Protein AF-A0A8H4QTN7-F1 (afdb_monomer_lite)

Foldseek 3Di:
DDPVLVVLLVPQAADDLPCCVVNVVSLLVNCVVVVLNCVLCCVDPQDDDPVSNVVSQVSQQVLLVSNVSRHDPVLCVQCPPPSSGSNSVVVSSLVVRAQLALLQLLVLVVVLVPQDADPPDDPVVSVVVNVVSVVSSVSSHDPPDDPVLVVQSVVLSVVLVPDDPVCVVLSVVQSVDRGRGCVSVDCPPVPPP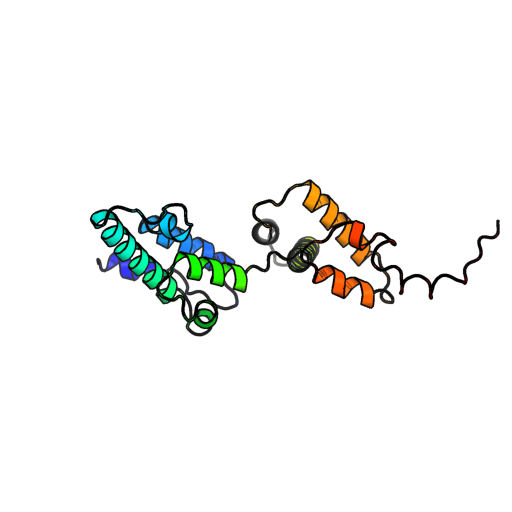PPPPPPDDDDDD

Organism: NCBI:txid84607

pLDDT: mean 82.38, std 18.79, range [30.06, 97.75]

InterPro domains:
  IPR061502 Copia/RE1/RE2-like, N-terminal domain [PF14223] (27-171)

Structure (mmCIF, N/CA/C/O backbone):
data_AF-A0A8H4QTN7-F1
#
_entry.id   AF-A0A8H4QTN7-F1
#
loop_
_atom_site.group_PDB
_atom_site.id
_atom_site.type_symbol
_atom_site.label_atom_id
_atom_site.label_alt_id
_atom_site.label_comp_id
_atom_site.label_asym_id
_atom_site.label_entity_id
_atom_site.label_seq_id
_atom_site.pdbx_PDB_ins_code
_atom_site.Cartn_x
_atom_site.Cartn_y
_atom_site.Cartn_z
_atom_site.occupancy
_atom_site.B_iso_or_equiv
_atom_site.auth_seq_id
_atom_site.auth_comp_id
_atom_site.auth_asym_id
_atom_site.auth_atom_id
_atom_site.pdbx_PDB_model_num
ATOM 1 N N . MET A 1 1 ? -14.123 19.409 19.512 1.00 48.78 1 MET A N 1
ATOM 2 C CA . MET A 1 1 ? -12.966 19.358 18.591 1.00 48.78 1 MET A CA 1
ATOM 3 C C . MET A 1 1 ? -12.693 20.774 18.114 1.00 48.78 1 MET A C 1
ATOM 5 O O . MET A 1 1 ? -13.644 21.462 17.766 1.00 48.78 1 MET A O 1
ATOM 9 N N . SER A 1 2 ? -11.454 21.251 18.251 1.00 48.53 2 SER A N 1
ATOM 10 C CA . SER A 1 2 ? -11.079 22.655 18.016 1.00 48.53 2 SER A CA 1
ATOM 11 C C . SER A 1 2 ? -11.021 22.963 16.516 1.00 48.53 2 SER A C 1
ATOM 13 O O . SER A 1 2 ? -10.653 22.101 15.722 1.00 48.53 2 SER A O 1
ATOM 15 N N . THR A 1 3 ? -11.319 24.202 16.122 1.00 48.75 3 THR A N 1
ATOM 16 C CA . THR A 1 3 ? -11.225 24.741 14.749 1.00 48.75 3 THR A CA 1
ATOM 17 C C . THR A 1 3 ? -9.863 24.475 14.088 1.00 48.75 3 THR A C 1
ATOM 19 O O . THR A 1 3 ? -9.759 24.405 12.865 1.00 48.75 3 THR A O 1
ATOM 22 N N . SER A 1 4 ? -8.817 24.284 14.896 1.00 55.97 4 SER A N 1
ATOM 23 C CA . SER A 1 4 ? -7.468 23.917 14.459 1.00 55.97 4 SER A CA 1
ATOM 24 C C . SER A 1 4 ? -7.354 22.481 13.929 1.00 55.97 4 SER A C 1
ATOM 26 O O . SER A 1 4 ? -6.562 22.250 13.020 1.00 55.97 4 SER A O 1
ATOM 28 N N . ASP A 1 5 ? -8.128 21.526 14.457 1.00 56.97 5 ASP A N 1
ATOM 29 C CA . ASP A 1 5 ? -8.083 20.122 14.020 1.00 56.97 5 ASP A CA 1
ATOM 30 C C . ASP A 1 5 ? -8.739 19.949 12.641 1.00 56.97 5 ASP A C 1
ATOM 32 O O . ASP A 1 5 ? -8.159 19.304 11.768 1.00 56.97 5 ASP A O 1
ATOM 36 N N . ASN A 1 6 ? -9.865 20.631 12.385 1.00 57.88 6 ASN A N 1
ATOM 37 C CA . ASN A 1 6 ? -10.529 20.629 11.071 1.00 57.88 6 ASN A CA 1
ATOM 38 C C . ASN A 1 6 ? -9.641 21.202 9.955 1.00 57.88 6 ASN A C 1
ATOM 40 O O . ASN A 1 6 ? -9.655 20.712 8.829 1.00 57.88 6 ASN A O 1
ATOM 44 N N . ASN A 1 7 ? -8.830 22.216 10.266 1.00 58.56 7 ASN A N 1
ATOM 45 C CA . ASN A 1 7 ? -7.930 22.846 9.297 1.00 58.56 7 ASN A CA 1
ATOM 46 C C . ASN A 1 7 ? -6.706 21.968 8.952 1.00 58.56 7 ASN A C 1
ATOM 48 O O . ASN A 1 7 ? -5.982 22.246 8.000 1.00 58.56 7 ASN A O 1
ATOM 52 N N . LEU A 1 8 ? -6.446 20.919 9.742 1.00 59.28 8 LEU A N 1
ATOM 53 C CA . LEU A 1 8 ? -5.359 19.963 9.516 1.00 59.28 8 LEU A CA 1
ATOM 54 C C . LEU A 1 8 ? -5.848 18.700 8.800 1.00 59.28 8 LEU A C 1
ATOM 56 O O . LEU A 1 8 ? -5.120 18.211 7.943 1.00 59.28 8 LEU A O 1
ATOM 60 N N . VAL A 1 9 ? -7.084 18.244 9.052 1.00 59.78 9 VAL A N 1
ATOM 61 C CA . VAL A 1 9 ? -7.760 17.252 8.185 1.00 59.78 9 VAL A CA 1
ATOM 62 C C . VAL A 1 9 ? -7.818 17.764 6.748 1.00 59.78 9 VAL A C 1
ATOM 64 O O . VAL A 1 9 ? -7.494 17.031 5.824 1.00 59.78 9 VAL A O 1
ATOM 67 N N . ALA A 1 10 ? -8.130 19.052 6.561 1.00 61.75 10 ALA A N 1
ATOM 68 C CA . ALA A 1 10 ? -8.180 19.691 5.246 1.00 61.75 10 ALA A CA 1
ATOM 69 C C . ALA A 1 10 ? -6.842 19.679 4.476 1.00 61.75 10 ALA A C 1
ATOM 71 O O . ALA A 1 10 ? -6.833 19.972 3.283 1.00 61.75 10 ALA A O 1
ATOM 72 N N . LYS A 1 11 ? -5.716 19.372 5.141 1.00 73.75 11 LYS A N 1
ATOM 73 C CA . LYS A 1 11 ? -4.401 19.257 4.493 1.00 73.75 11 LYS A CA 1
ATOM 74 C C . LYS A 1 11 ? -4.074 17.848 4.019 1.00 73.75 11 LYS A C 1
ATOM 76 O O . LYS A 1 11 ? -3.271 17.734 3.103 1.00 73.75 11 LYS A O 1
ATOM 81 N N . VAL A 1 12 ? -4.652 16.810 4.626 1.00 84.38 12 VAL A N 1
ATOM 82 C CA . VAL A 1 12 ? -4.434 15.437 4.162 1.00 84.38 12 VAL A CA 1
ATOM 83 C C . VAL A 1 12 ? -5.284 15.238 2.922 1.00 84.38 12 VAL A C 1
ATOM 85 O O . VAL A 1 12 ? -6.512 15.345 2.976 1.00 84.38 12 VAL A O 1
ATOM 88 N N . LYS A 1 13 ? -4.638 14.980 1.787 1.00 90.56 13 LYS A N 1
ATOM 89 C CA . LYS A 1 13 ? -5.370 14.764 0.542 1.00 90.56 13 LYS A CA 1
ATOM 90 C C . LYS A 1 13 ? -6.080 13.409 0.622 1.00 90.56 13 LYS A C 1
ATOM 92 O O . LYS A 1 13 ? -5.398 12.427 0.898 1.00 90.56 13 LYS A O 1
ATOM 97 N N . PRO A 1 14 ? -7.397 13.311 0.367 1.00 94.19 14 PRO A N 1
ATOM 98 C CA . PRO A 1 14 ? -8.092 12.027 0.373 1.00 94.19 14 PRO A CA 1
ATOM 99 C C . PRO A 1 14 ? -7.475 11.004 -0.592 1.00 94.19 14 PRO A C 1
ATOM 101 O O . PRO A 1 14 ? -6.902 11.374 -1.621 1.00 94.19 14 PRO A O 1
ATOM 104 N N . LEU A 1 15 ? -7.584 9.718 -0.254 1.00 95.19 15 LEU A N 1
ATOM 105 C CA . LEU A 1 15 ? -7.109 8.624 -1.100 1.00 95.19 15 LEU A CA 1
ATOM 106 C C . LEU A 1 15 ? -7.906 8.566 -2.401 1.00 95.19 15 LEU A C 1
ATOM 108 O O . LEU A 1 15 ? -9.125 8.417 -2.360 1.00 95.19 15 LEU A O 1
ATOM 112 N N . SER A 1 16 ? -7.185 8.596 -3.515 1.00 93.19 16 SER A N 1
ATOM 113 C CA . SER A 1 16 ? -7.667 8.401 -4.877 1.00 93.19 16 SER A CA 1
ATOM 114 C C . SER A 1 16 ? -6.917 7.241 -5.545 1.00 93.19 16 SER A C 1
ATOM 116 O O . SER A 1 16 ? -5.998 6.647 -4.976 1.00 93.19 16 SER A O 1
ATOM 118 N N . ASN A 1 17 ? -7.246 6.952 -6.806 1.00 87.12 17 ASN A N 1
ATOM 119 C CA . ASN A 1 17 ? -6.596 5.893 -7.588 1.00 87.12 17 ASN A CA 1
ATOM 120 C C . ASN A 1 17 ? -5.078 6.080 -7.807 1.00 87.12 17 ASN A C 1
ATOM 122 O O . ASN A 1 17 ? -4.413 5.141 -8.239 1.00 87.12 17 ASN A O 1
ATOM 126 N N . SER A 1 18 ? -4.520 7.274 -7.567 1.00 86.62 18 SER A N 1
ATOM 127 C CA . SER A 1 18 ? -3.153 7.617 -7.995 1.00 86.62 18 SER A CA 1
ATOM 128 C C . SER A 1 18 ? -2.236 8.174 -6.903 1.00 86.62 18 SER A C 1
ATOM 130 O O . SER A 1 18 ? -1.103 8.535 -7.211 1.00 86.62 18 SER A O 1
ATOM 132 N N . ASN A 1 19 ? -2.687 8.297 -5.650 1.00 90.25 19 ASN A N 1
ATOM 133 C CA . ASN A 1 19 ? -1.907 8.942 -4.581 1.00 90.25 19 ASN A CA 1
ATOM 134 C C . ASN A 1 19 ? -1.673 8.057 -3.348 1.00 90.25 19 ASN A C 1
ATOM 136 O O . ASN A 1 19 ? -1.244 8.578 -2.321 1.00 90.25 19 ASN A O 1
ATOM 140 N N . TYR A 1 20 ? -1.912 6.742 -3.431 1.00 90.19 20 TYR A N 1
ATOM 141 C CA . TYR A 1 20 ? -1.822 5.852 -2.268 1.00 90.19 20 TYR A CA 1
ATOM 142 C C . TYR A 1 20 ? -0.508 5.987 -1.484 1.00 90.19 20 TYR A C 1
ATOM 144 O O . TYR A 1 20 ? -0.537 6.042 -0.260 1.00 90.19 20 TYR A O 1
ATOM 152 N N . THR A 1 21 ? 0.644 6.077 -2.159 1.00 86.06 21 THR A N 1
ATOM 153 C CA . THR A 1 21 ? 1.953 6.188 -1.487 1.00 86.06 21 THR A CA 1
ATOM 154 C C . THR A 1 21 ? 2.053 7.427 -0.593 1.00 86.06 21 THR A C 1
ATOM 156 O O . THR A 1 21 ? 2.547 7.335 0.530 1.00 86.06 21 THR A O 1
ATOM 159 N N . GLU A 1 22 ? 1.577 8.575 -1.074 1.00 88.69 22 GLU A N 1
ATOM 160 C CA . GLU A 1 22 ? 1.574 9.834 -0.322 1.00 88.69 22 GLU A CA 1
ATOM 161 C C . GLU A 1 22 ? 0.508 9.795 0.777 1.00 88.69 22 GLU A C 1
ATOM 163 O O . GLU A 1 22 ? 0.818 10.007 1.952 1.00 88.69 22 GLU A O 1
ATOM 168 N N . TRP A 1 23 ? -0.714 9.388 0.415 1.00 94.12 23 TRP A N 1
ATOM 169 C CA . TRP A 1 23 ? -1.832 9.237 1.343 1.00 94.12 23 TRP A CA 1
ATOM 170 C C . TRP A 1 23 ? -1.489 8.325 2.520 1.00 94.12 23 TRP A C 1
ATOM 172 O O . TRP A 1 23 ? -1.749 8.674 3.665 1.00 94.12 23 TRP A O 1
ATOM 182 N N . CYS A 1 24 ? -0.865 7.173 2.273 1.00 92.25 24 CYS A N 1
ATOM 183 C CA . CYS A 1 24 ? -0.513 6.211 3.313 1.00 92.25 24 CYS A CA 1
ATOM 184 C C . CYS A 1 24 ? 0.417 6.841 4.364 1.00 92.25 24 CYS A C 1
ATOM 186 O O . CYS A 1 24 ? 0.227 6.640 5.566 1.00 92.25 24 CYS A O 1
ATOM 188 N N . GLY A 1 25 ? 1.385 7.656 3.929 1.00 91.56 25 GLY A N 1
ATOM 189 C CA . GLY A 1 25 ? 2.276 8.400 4.818 1.00 91.56 25 GLY A CA 1
ATOM 190 C C . GLY A 1 25 ? 1.545 9.467 5.635 1.00 91.56 25 GLY A C 1
ATOM 191 O O . GLY A 1 25 ? 1.656 9.488 6.866 1.00 91.56 25 GLY A O 1
ATOM 192 N N . GLU A 1 26 ? 0.768 10.321 4.969 1.00 93.19 26 GLU A N 1
ATOM 193 C CA . GLU A 1 26 ? 0.022 11.411 5.611 1.00 93.19 26 GLU A CA 1
ATOM 194 C C . GLU A 1 26 ? -1.051 10.890 6.570 1.00 93.19 26 GLU A C 1
ATOM 196 O O . GLU A 1 26 ? -1.143 11.334 7.717 1.00 93.19 26 GLU A O 1
ATOM 201 N N . MET A 1 27 ? -1.816 9.889 6.141 1.00 94.81 27 MET A N 1
ATOM 202 C CA . MET A 1 27 ? -2.863 9.260 6.932 1.00 94.81 27 MET A CA 1
ATOM 203 C C . MET A 1 27 ? -2.291 8.551 8.160 1.00 94.81 27 MET A C 1
ATOM 205 O O . MET A 1 27 ? -2.820 8.667 9.267 1.00 94.81 27 MET A O 1
ATOM 209 N N . LYS A 1 28 ? -1.163 7.850 8.014 1.00 94.56 28 LYS A N 1
ATOM 210 C CA . LYS A 1 28 ? -0.461 7.252 9.154 1.00 94.56 28 LYS A CA 1
ATOM 211 C C . LYS A 1 28 ? -0.015 8.316 10.154 1.00 94.56 28 LYS A C 1
ATOM 213 O O . LYS A 1 28 ? -0.215 8.132 11.356 1.00 94.56 28 LYS A O 1
ATOM 218 N N . ALA A 1 29 ? 0.552 9.429 9.688 1.00 93.50 29 ALA A N 1
ATOM 219 C CA . ALA A 1 29 ? 0.934 10.546 10.552 1.00 93.50 29 ALA A CA 1
ATOM 220 C C . ALA A 1 29 ? -0.288 11.160 11.261 1.00 93.50 29 ALA A C 1
ATOM 222 O O . ALA A 1 29 ? -0.238 11.429 12.466 1.00 93.50 29 ALA A O 1
ATOM 223 N N . TRP A 1 30 ? -1.407 11.298 10.547 1.00 94.00 30 TRP A N 1
ATOM 224 C CA . TRP A 1 30 ? -2.686 11.752 11.088 1.00 94.00 30 TRP A CA 1
ATOM 225 C C . TRP A 1 30 ? -3.204 10.836 12.208 1.00 94.00 30 TRP A C 1
ATOM 227 O O . TRP A 1 30 ? -3.523 11.298 13.309 1.00 94.00 30 TRP A O 1
ATOM 237 N N . LEU A 1 31 ? -3.206 9.522 11.983 1.00 95.25 31 LEU A N 1
ATOM 238 C CA . LEU A 1 31 ? -3.599 8.525 12.982 1.00 95.25 31 LEU A CA 1
ATOM 239 C C . LEU A 1 31 ? -2.640 8.491 14.179 1.00 95.25 31 LEU A C 1
ATOM 241 O O . LEU A 1 31 ? -3.084 8.304 15.312 1.00 95.25 31 LEU A O 1
ATOM 245 N N . MET A 1 32 ? -1.332 8.672 13.965 1.00 94.56 32 MET A N 1
ATOM 246 C CA . MET A 1 32 ? -0.341 8.738 15.047 1.00 94.56 32 MET A CA 1
ATOM 247 C C . MET A 1 32 ? -0.577 9.942 15.951 1.00 94.56 32 MET A C 1
ATOM 249 O O . MET A 1 32 ? -0.628 9.781 17.169 1.00 94.56 32 MET A O 1
ATOM 253 N N . ARG A 1 33 ? -0.782 11.127 15.365 1.00 92.00 33 ARG A N 1
ATOM 254 C CA . ARG A 1 33 ? -1.102 12.352 16.106 1.00 92.00 33 ARG A CA 1
ATOM 255 C C . ARG A 1 33 ? -2.336 12.177 16.990 1.00 92.00 33 ARG A C 1
ATOM 257 O O . ARG A 1 33 ? -2.361 12.670 18.111 1.00 92.00 33 ARG A O 1
ATOM 264 N N . ASN A 1 34 ? -3.344 11.469 16.490 1.00 91.50 34 ASN A N 1
ATOM 265 C CA . ASN A 1 34 ? -4.584 11.207 17.216 1.00 91.50 34 ASN A CA 1
ATOM 266 C C . ASN A 1 34 ? -4.495 10.017 18.193 1.00 91.50 34 ASN A C 1
ATOM 268 O O . ASN A 1 34 ? -5.489 9.682 18.835 1.00 91.50 34 ASN A O 1
ATOM 272 N N . GLY A 1 35 ? -3.334 9.361 18.311 1.00 94.06 35 GLY A N 1
ATOM 273 C CA . GLY A 1 35 ? -3.139 8.194 19.177 1.00 94.06 35 GLY A CA 1
ATOM 274 C C . GLY A 1 35 ? -3.831 6.915 18.687 1.00 94.06 35 GLY A C 1
ATOM 275 O O . GLY A 1 35 ? -3.950 5.959 19.450 1.00 94.06 35 GLY A O 1
ATOM 276 N N . LEU A 1 36 ? -4.280 6.880 17.430 1.00 96.44 36 LEU A N 1
ATOM 277 C CA . LEU A 1 36 ? -5.086 5.807 16.832 1.00 96.44 36 LEU A CA 1
ATOM 278 C C . LEU A 1 36 ? -4.234 4.751 16.116 1.00 96.44 36 LEU A C 1
ATOM 280 O O . LEU A 1 36 ? -4.639 3.599 16.007 1.00 96.44 36 LEU A O 1
ATOM 284 N N . TRP A 1 37 ? -3.025 5.109 15.669 1.00 96.44 37 TRP A N 1
ATOM 285 C CA . TRP A 1 37 ? -2.200 4.236 14.822 1.00 96.44 37 TRP A CA 1
ATOM 286 C C . TRP A 1 37 ? -1.870 2.870 15.444 1.00 96.44 37 TRP A C 1
ATOM 288 O O . TRP A 1 37 ? -1.790 1.870 14.733 1.00 96.44 37 TRP A O 1
ATOM 298 N N . ARG A 1 38 ? -1.669 2.790 16.765 1.00 94.69 38 ARG A N 1
ATOM 299 C CA . ARG A 1 38 ? -1.383 1.507 17.433 1.00 94.69 38 ARG A CA 1
ATOM 300 C C . ARG A 1 38 ? -2.537 0.511 17.294 1.00 94.69 38 ARG A C 1
ATOM 302 O O . ARG A 1 38 ? -2.264 -0.662 17.061 1.00 94.69 38 ARG A O 1
ATOM 309 N N . LEU A 1 39 ? -3.777 0.994 17.358 1.00 96.06 39 LEU A N 1
ATOM 310 C CA . LEU A 1 39 ? -4.980 0.202 17.111 1.00 96.06 39 LEU A CA 1
ATOM 311 C C . LEU A 1 39 ? -5.055 -0.213 15.641 1.00 96.06 39 LEU A C 1
ATOM 313 O O . LEU A 1 39 ? -5.087 -1.404 15.361 1.00 96.06 39 LEU A O 1
ATOM 317 N N . VAL A 1 40 ? -4.970 0.742 14.707 1.00 96.25 40 VAL A N 1
ATOM 318 C CA . VAL A 1 40 ? -5.076 0.469 13.255 1.00 96.25 40 VAL A CA 1
ATOM 319 C C . VAL A 1 40 ? -3.996 -0.499 12.761 1.00 96.25 40 VAL A C 1
ATOM 321 O O . VAL A 1 40 ? -4.269 -1.380 11.955 1.00 96.25 40 VAL A O 1
ATOM 324 N N . SER A 1 41 ? -2.771 -0.386 13.281 1.00 93.06 41 SER A N 1
ATOM 325 C CA . SER A 1 41 ? -1.665 -1.295 12.943 1.00 93.06 41 SER A CA 1
ATOM 326 C C . SER A 1 41 ? -1.733 -2.663 13.634 1.00 93.06 41 SE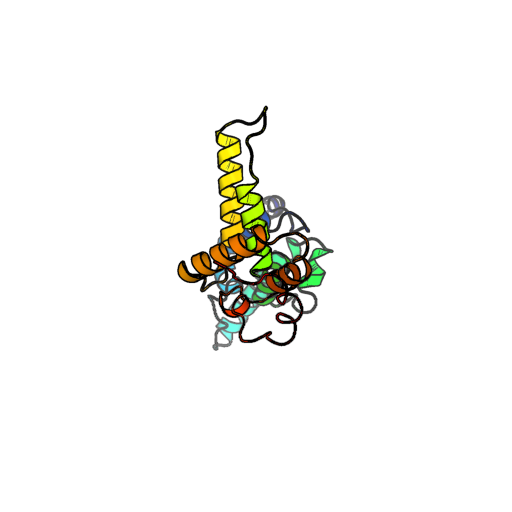R A C 1
ATOM 328 O O . SER A 1 41 ? -0.798 -3.450 13.496 1.00 93.06 41 SER A O 1
ATOM 330 N N . GLY A 1 42 ? -2.781 -2.939 14.419 1.00 92.25 42 GLY A N 1
ATOM 331 C CA . GLY A 1 42 ? -2.966 -4.200 15.143 1.00 92.25 42 GLY A CA 1
ATOM 332 C C . GLY A 1 42 ? -2.026 -4.403 16.339 1.00 92.25 42 GLY A C 1
ATOM 333 O O . GLY A 1 42 ? -1.999 -5.480 16.927 1.00 92.25 42 GLY A O 1
ATOM 334 N N . LYS A 1 43 ? -1.247 -3.385 16.725 1.00 91.88 43 LYS A N 1
ATOM 335 C CA . LYS A 1 43 ? -0.309 -3.443 17.865 1.00 91.88 43 LYS A CA 1
ATOM 336 C C . LYS A 1 43 ? -0.992 -3.259 19.221 1.00 91.88 43 LYS A C 1
ATOM 338 O O . LYS A 1 43 ? -0.365 -3.482 20.253 1.00 91.88 43 LYS A O 1
ATOM 343 N N . GLU A 1 44 ? -2.241 -2.810 19.222 1.00 91.94 44 GLU A N 1
ATOM 344 C CA . GLU A 1 44 ? -3.091 -2.644 20.401 1.00 91.94 44 GLU A CA 1
ATOM 345 C C . GLU A 1 44 ? -4.282 -3.607 20.283 1.00 91.94 44 GLU A C 1
ATOM 347 O O . GLU A 1 44 ? -5.302 -3.248 19.685 1.00 91.94 44 GLU A O 1
ATOM 352 N N . PRO A 1 45 ? -4.142 -4.851 20.783 1.00 91.00 45 PRO A N 1
ATOM 353 C CA . PRO A 1 45 ? -5.193 -5.855 20.679 1.00 91.00 45 PRO A CA 1
ATOM 354 C C . PRO A 1 45 ? -6.413 -5.463 21.516 1.00 91.00 45 PRO A C 1
ATOM 356 O O . PRO A 1 45 ? -6.293 -4.739 22.508 1.00 91.00 45 PRO A O 1
ATOM 359 N N . LYS A 1 46 ? -7.585 -5.981 21.135 1.00 91.31 46 LYS A N 1
ATOM 360 C CA . LYS A 1 46 ? -8.823 -5.766 21.887 1.00 91.31 46 LYS A CA 1
ATOM 361 C C . LYS A 1 46 ? -8.678 -6.349 23.309 1.00 91.31 46 LYS A C 1
ATOM 363 O O . LYS A 1 46 ? -8.325 -7.524 23.435 1.00 91.31 46 LYS A O 1
ATOM 368 N N . PRO A 1 47 ? -8.918 -5.558 24.370 1.00 91.88 47 PRO A N 1
ATOM 369 C CA . PRO A 1 47 ? -8.803 -6.021 25.752 1.00 91.88 47 PRO A CA 1
ATOM 370 C C . PRO A 1 47 ? -9.955 -6.962 26.142 1.00 91.88 47 PRO A C 1
ATOM 372 O O . PRO A 1 47 ? -10.951 -7.072 25.433 1.00 91.88 47 PRO A O 1
ATOM 375 N N . SER A 1 48 ? -9.825 -7.642 27.285 1.00 92.00 48 SER A N 1
ATOM 376 C CA . SER A 1 48 ? -10.844 -8.564 27.821 1.00 92.00 48 SER A CA 1
ATOM 377 C C . SER A 1 48 ? -11.732 -7.952 28.909 1.00 92.00 48 SER A C 1
ATOM 379 O O . SER A 1 48 ? -12.807 -8.473 29.195 1.00 92.00 48 SER A O 1
ATOM 381 N N . GLU A 1 49 ? -11.293 -6.868 29.551 1.00 91.31 49 GLU A N 1
ATOM 382 C CA . GLU A 1 49 ? -12.045 -6.208 30.622 1.00 91.31 49 GLU A CA 1
ATOM 383 C C . GLU A 1 49 ? -13.098 -5.251 30.056 1.00 91.31 49 GLU A C 1
ATOM 385 O O . GLU A 1 49 ? -12.771 -4.369 29.267 1.00 91.31 49 GLU A O 1
ATOM 390 N N . ALA A 1 50 ? -14.351 -5.365 30.508 1.00 86.94 50 ALA A N 1
ATOM 391 C CA . ALA A 1 50 ? -15.493 -4.647 29.927 1.00 86.94 50 ALA A CA 1
ATOM 392 C C . ALA A 1 50 ? -15.301 -3.119 29.807 1.00 86.94 50 ALA A C 1
ATOM 394 O O . ALA A 1 50 ? -15.641 -2.536 28.782 1.00 86.94 50 ALA A O 1
ATOM 395 N N . LYS A 1 51 ? -14.710 -2.467 30.818 1.00 86.88 51 LYS A N 1
ATOM 396 C CA . LYS A 1 51 ? -14.460 -1.011 30.791 1.00 86.88 51 LYS A CA 1
ATOM 397 C C . LYS A 1 51 ? -13.367 -0.604 29.803 1.00 86.88 51 LYS A C 1
ATOM 399 O O . LYS A 1 51 ? -13.411 0.491 29.252 1.00 86.88 51 LYS A O 1
ATOM 404 N N . GLU A 1 52 ? -12.371 -1.458 29.602 1.00 90.00 52 GLU A N 1
ATOM 405 C CA . GLU A 1 52 ? -11.301 -1.207 28.636 1.00 90.00 52 GLU A CA 1
ATOM 406 C C . GLU A 1 52 ? -11.750 -1.571 27.215 1.00 90.00 52 GLU A C 1
ATOM 408 O O . GLU A 1 52 ? -11.313 -0.932 26.261 1.00 90.00 52 GLU A O 1
ATOM 413 N N . VAL A 1 53 ? -12.678 -2.528 27.072 1.00 93.12 53 VAL A N 1
ATOM 414 C CA . VAL A 1 53 ? -13.338 -2.856 25.798 1.00 93.12 53 VAL A CA 1
ATOM 415 C C . VAL A 1 53 ? -14.102 -1.655 25.263 1.00 93.12 53 VAL A C 1
ATOM 417 O O . VAL A 1 53 ? -13.857 -1.266 24.129 1.00 93.12 53 VAL A O 1
ATOM 420 N N . GLU A 1 54 ? -14.947 -1.023 26.078 1.00 93.62 54 GLU A N 1
ATOM 421 C CA . GLU A 1 54 ? -15.723 0.152 25.659 1.00 93.62 54 GLU A CA 1
ATOM 422 C C . GLU A 1 54 ? -14.808 1.296 25.185 1.00 93.62 54 GLU A C 1
ATOM 424 O O . GLU A 1 54 ? -15.010 1.877 24.119 1.00 93.62 54 GLU A O 1
ATOM 429 N N . LYS A 1 55 ? -13.726 1.581 25.924 1.00 93.25 55 LYS A N 1
ATOM 430 C CA . LYS A 1 55 ? -12.729 2.586 25.514 1.00 93.25 55 LYS A CA 1
ATOM 431 C C . LYS A 1 55 ? -12.043 2.225 24.198 1.00 93.25 55 LYS A C 1
ATOM 433 O O . LYS A 1 55 ? -11.790 3.109 23.378 1.00 93.25 55 LYS A O 1
ATOM 438 N N . TRP A 1 56 ? -11.704 0.950 24.012 1.00 94.81 56 TRP A N 1
ATOM 439 C CA . TRP A 1 56 ? -11.088 0.458 22.783 1.00 94.81 56 TRP A CA 1
ATOM 440 C C . TRP A 1 56 ? -12.061 0.548 21.602 1.00 94.81 56 TRP A C 1
ATOM 442 O O . TRP A 1 56 ? -11.656 0.970 20.524 1.00 94.81 56 TRP A O 1
ATOM 452 N N . GLU A 1 57 ? -13.342 0.233 21.801 1.00 95.19 57 GLU A N 1
ATOM 453 C CA . GLU A 1 57 ? -14.390 0.316 20.774 1.00 95.19 57 GLU A CA 1
ATOM 454 C C . GLU A 1 57 ? -14.627 1.761 20.329 1.00 95.19 57 GLU A C 1
ATOM 456 O O . GLU A 1 57 ? -14.535 2.038 19.137 1.00 95.19 57 GLU A O 1
ATOM 461 N N . ILE A 1 58 ? -14.751 2.711 21.262 1.00 95.06 58 ILE A N 1
ATOM 462 C CA . ILE A 1 58 ? -14.838 4.149 20.941 1.00 95.06 58 ILE A CA 1
ATOM 463 C C . ILE A 1 58 ? -13.618 4.606 20.121 1.00 95.06 58 ILE A C 1
ATOM 465 O O . ILE A 1 58 ? -13.722 5.401 19.183 1.00 95.06 58 ILE A O 1
ATOM 469 N N . LYS A 1 59 ? -12.425 4.106 20.464 1.00 95.75 59 LYS A N 1
ATOM 470 C CA . LYS A 1 59 ? -11.189 4.403 19.730 1.00 95.75 59 LYS A CA 1
ATOM 471 C C . LYS A 1 59 ? -11.186 3.767 18.336 1.00 95.75 59 LYS A C 1
ATOM 473 O O . LYS A 1 59 ? -10.687 4.391 17.398 1.00 95.75 59 LYS A O 1
ATOM 478 N N . SER A 1 60 ? -11.735 2.561 18.206 1.00 96.69 60 SER A N 1
ATOM 479 C CA . SER A 1 60 ? -11.898 1.837 16.945 1.00 96.69 60 SER A CA 1
ATOM 480 C C . SER A 1 60 ? -12.854 2.574 16.009 1.00 96.69 60 SER A C 1
ATOM 482 O O . SER A 1 60 ? -12.473 2.889 14.885 1.00 96.69 60 SER A O 1
ATOM 484 N N . GLU A 1 61 ? -14.039 2.953 16.493 1.00 97.06 61 GLU A N 1
ATOM 485 C CA . GLU A 1 61 ? -15.031 3.741 15.750 1.00 97.06 61 GLU A CA 1
ATOM 486 C C . GLU A 1 61 ? -14.445 5.073 15.281 1.00 97.06 61 GLU A C 1
ATOM 488 O O . GLU A 1 61 ? -14.570 5.445 14.112 1.00 97.06 61 GLU A O 1
ATOM 493 N N . LYS A 1 62 ? -13.721 5.772 16.168 1.00 96.88 62 LYS A N 1
ATOM 494 C CA . LYS A 1 62 ? -13.023 7.006 15.799 1.00 96.88 62 LYS A CA 1
ATOM 495 C C . LYS A 1 62 ? -12.014 6.755 14.679 1.00 96.88 62 LYS A C 1
ATOM 497 O O . LYS A 1 62 ? -11.998 7.500 13.706 1.00 96.88 62 LYS A O 1
ATOM 502 N N . ALA A 1 63 ? -11.174 5.727 14.791 1.00 97.06 63 ALA A N 1
ATOM 503 C CA . ALA A 1 63 ? -10.192 5.404 13.758 1.00 97.06 63 ALA A CA 1
ATOM 504 C C . ALA A 1 63 ? -10.845 5.055 12.414 1.00 97.06 63 ALA A C 1
ATOM 506 O O . ALA A 1 63 ? -10.360 5.501 11.375 1.00 97.06 63 ALA A O 1
ATOM 507 N N . ALA A 1 64 ? -11.953 4.316 12.436 1.00 97.25 64 ALA A N 1
ATOM 508 C CA . ALA A 1 64 ? -12.698 3.961 11.237 1.00 97.25 64 ALA A CA 1
ATOM 509 C C . ALA A 1 64 ? -13.287 5.204 10.554 1.00 97.25 64 ALA A C 1
ATOM 511 O O . ALA A 1 64 ? -13.112 5.389 9.350 1.00 97.25 64 ALA A O 1
ATOM 512 N N . GLY A 1 65 ? -13.875 6.118 11.335 1.00 96.50 65 GLY A N 1
ATOM 513 C CA . GLY A 1 65 ? -14.380 7.400 10.842 1.00 96.50 65 GLY A CA 1
ATOM 514 C C . GLY A 1 65 ? -13.294 8.268 10.197 1.00 96.50 65 GLY A C 1
ATOM 515 O O . GLY A 1 65 ? -13.499 8.789 9.102 1.00 96.50 65 GLY A O 1
ATOM 516 N N . GLU A 1 66 ? -12.119 8.380 10.822 1.00 95.62 66 GLU A N 1
ATOM 517 C CA . GLU A 1 66 ? -10.984 9.129 10.258 1.00 95.62 66 GLU A CA 1
ATOM 518 C C . GLU A 1 66 ? -10.520 8.529 8.919 1.00 95.62 66 GLU A C 1
ATOM 520 O O . GLU A 1 66 ? -10.305 9.268 7.958 1.00 95.62 66 GLU A O 1
ATOM 525 N N . ILE A 1 67 ? -10.398 7.194 8.824 1.00 96.56 67 ILE A N 1
ATOM 526 C CA . ILE A 1 67 ? -10.044 6.509 7.565 1.00 96.56 67 ILE A CA 1
ATOM 527 C C . ILE A 1 67 ? -11.110 6.762 6.505 1.00 96.56 67 ILE A C 1
ATOM 529 O O . ILE A 1 67 ? -10.780 7.142 5.387 1.00 96.56 67 ILE A O 1
ATOM 533 N N . TYR A 1 68 ? -12.383 6.605 6.851 1.00 96.62 68 TY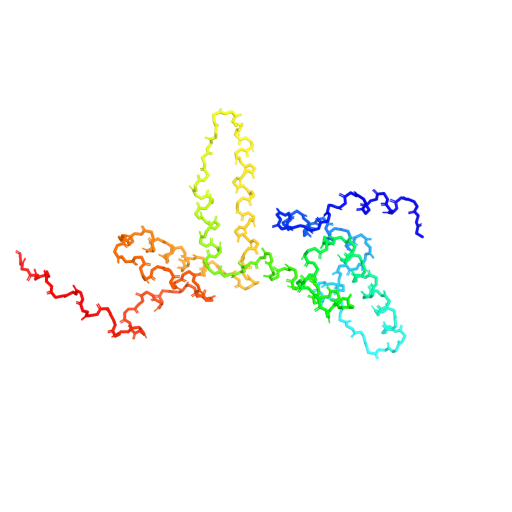R A N 1
ATOM 534 C CA . TYR A 1 68 ? -13.489 6.786 5.920 1.00 96.62 68 TYR A CA 1
ATOM 535 C C . TYR A 1 68 ? -13.528 8.200 5.319 1.00 96.62 68 TYR A C 1
ATOM 537 O O . TYR A 1 68 ? -13.726 8.367 4.112 1.00 96.62 68 TYR A O 1
ATOM 545 N N . LEU A 1 69 ? -13.334 9.226 6.156 1.00 94.75 69 LEU A N 1
ATOM 546 C CA . LEU A 1 69 ? -13.364 10.632 5.740 1.00 94.75 69 LEU A CA 1
ATOM 547 C C . LEU A 1 69 ? -12.210 10.996 4.804 1.00 94.75 69 LEU A C 1
ATOM 549 O O . LEU A 1 69 ? -12.385 11.842 3.929 1.00 94.75 69 LEU A O 1
ATOM 553 N N . LEU A 1 70 ? -11.061 10.340 4.958 1.00 95.00 70 LEU A N 1
ATOM 554 C CA . LEU A 1 70 ? -9.866 10.576 4.150 1.00 95.00 70 LEU A CA 1
ATOM 555 C C . LEU A 1 70 ? -9.741 9.611 2.965 1.00 95.00 70 LEU A C 1
ATOM 557 O O . LEU A 1 70 ? -8.659 9.472 2.403 1.00 95.00 70 LEU A O 1
ATOM 561 N N . VAL A 1 71 ? -10.838 8.981 2.544 1.00 96.06 71 VAL A N 1
ATOM 562 C CA . VAL A 1 71 ? -10.902 8.141 1.342 1.00 96.06 71 VAL A CA 1
ATOM 563 C C . VAL A 1 71 ? -12.019 8.640 0.419 1.00 96.06 71 VAL A C 1
ATOM 565 O O . VAL A 1 71 ? -13.158 8.839 0.864 1.00 96.06 71 VAL A O 1
ATOM 568 N N . GLU A 1 72 ? -11.703 8.849 -0.865 1.00 95.94 72 GLU A N 1
ATOM 569 C CA . GLU A 1 72 ? -12.678 9.253 -1.887 1.00 95.94 72 GLU A CA 1
ATOM 570 C C . GLU A 1 72 ? -13.747 8.173 -2.094 1.00 95.94 72 GLU A C 1
ATOM 572 O O . GLU A 1 72 ? -13.525 6.989 -1.849 1.00 95.94 72 GLU A O 1
ATOM 577 N N . SER A 1 73 ? -14.946 8.577 -2.521 1.00 93.50 73 SER A N 1
ATOM 578 C CA . SER A 1 73 ? -16.120 7.694 -2.570 1.00 93.50 73 SER A CA 1
ATOM 579 C C . SER A 1 73 ? -15.946 6.456 -3.453 1.00 93.50 73 SER A C 1
ATOM 581 O O . SER A 1 73 ? -16.523 5.414 -3.147 1.00 93.50 73 SER A O 1
ATOM 583 N N . ASP A 1 74 ? -15.184 6.569 -4.540 1.00 93.06 74 ASP A N 1
ATOM 584 C CA . ASP A 1 74 ? -14.898 5.481 -5.478 1.00 93.06 74 ASP A CA 1
ATOM 585 C C . ASP A 1 74 ? -13.970 4.419 -4.865 1.00 93.06 74 ASP A C 1
ATOM 587 O O . ASP A 1 74 ? -14.170 3.230 -5.096 1.00 93.06 74 ASP A O 1
ATOM 591 N N . GLN A 1 75 ? -13.042 4.823 -3.995 1.00 94.38 75 GLN A N 1
ATOM 592 C CA . GLN A 1 75 ? -12.122 3.929 -3.287 1.00 94.38 75 GLN A CA 1
ATOM 593 C C . GLN A 1 75 ? -12.786 3.167 -2.132 1.00 94.38 75 GLN A C 1
ATOM 595 O O . GLN A 1 75 ? -12.343 2.082 -1.752 1.00 94.38 75 GLN A O 1
ATOM 600 N N . ARG A 1 76 ? -13.896 3.678 -1.579 1.00 95.75 76 ARG A N 1
ATOM 601 C CA . ARG A 1 76 ? -14.603 3.033 -0.449 1.00 95.75 76 ARG A CA 1
ATOM 602 C C . ARG A 1 76 ? -15.164 1.656 -0.787 1.00 95.75 76 ARG A C 1
ATOM 604 O O . ARG A 1 76 ? -15.460 0.875 0.114 1.00 95.75 76 ARG A O 1
ATOM 611 N N . VAL A 1 77 ? -15.294 1.331 -2.075 1.00 95.50 77 VAL A N 1
ATOM 612 C CA . VAL A 1 77 ? -15.685 -0.010 -2.524 1.00 95.50 77 VAL A CA 1
ATOM 613 C C . VAL A 1 77 ? -14.745 -1.094 -1.985 1.00 95.50 77 VAL A C 1
ATOM 615 O O . VAL A 1 77 ? -15.205 -2.199 -1.710 1.00 95.50 77 VAL A O 1
ATOM 618 N N . HIS A 1 78 ? -13.465 -0.774 -1.760 1.00 94.12 78 HIS A N 1
ATOM 619 C CA . HIS A 1 78 ? -12.461 -1.729 -1.288 1.00 94.12 78 HIS A CA 1
ATOM 620 C C . HIS A 1 78 ? -12.704 -2.235 0.138 1.00 94.12 78 HIS A C 1
ATOM 622 O O . HIS A 1 78 ? -12.285 -3.344 0.454 1.00 94.12 78 HIS A O 1
ATOM 628 N N . PHE A 1 79 ? -13.397 -1.469 0.986 1.00 95.94 79 PHE A N 1
ATOM 629 C CA . PHE A 1 79 ? -13.691 -1.851 2.373 1.00 95.94 79 PHE A CA 1
ATOM 630 C C . PHE A 1 79 ? -15.190 -1.919 2.693 1.00 95.94 79 PHE A C 1
ATOM 632 O O . PHE A 1 79 ? -15.566 -1.953 3.864 1.00 95.94 79 PHE A O 1
ATOM 639 N N . ARG A 1 80 ? -16.057 -1.955 1.672 1.00 95.31 80 ARG A N 1
ATOM 640 C CA . ARG A 1 80 ? -17.510 -2.047 1.865 1.00 95.31 80 ARG A CA 1
ATOM 641 C C . ARG A 1 80 ? -17.880 -3.261 2.731 1.00 95.31 80 ARG A C 1
ATOM 643 O O . ARG A 1 80 ? -17.454 -4.377 2.439 1.00 95.31 80 ARG A O 1
ATOM 650 N N . GLY A 1 81 ? -18.709 -3.051 3.751 1.00 95.69 81 GLY A N 1
ATOM 651 C CA . GLY A 1 81 ? -19.094 -4.063 4.746 1.00 95.69 81 GLY A CA 1
ATOM 652 C C . GLY A 1 81 ? -18.107 -4.222 5.911 1.00 95.69 81 GLY A C 1
ATOM 653 O O . GLY A 1 81 ? -18.292 -5.098 6.758 1.00 95.69 81 GLY A O 1
ATOM 654 N N . HIS A 1 82 ? -17.047 -3.414 5.950 1.00 96.25 82 HIS A N 1
ATOM 655 C CA . HIS A 1 82 ? -16.035 -3.378 7.008 1.00 96.25 82 HIS A CA 1
ATOM 656 C C . HIS A 1 82 ? -15.804 -1.955 7.534 1.00 96.25 82 HIS A C 1
ATOM 658 O O . HIS A 1 82 ? -14.749 -1.669 8.087 1.00 96.25 82 HIS A O 1
ATOM 664 N N . GLU A 1 83 ? -16.786 -1.065 7.379 1.00 95.56 83 GLU A N 1
ATOM 665 C CA . GLU A 1 83 ? -16.697 0.362 7.710 1.00 95.56 83 GLU A CA 1
ATOM 666 C C . GLU A 1 83 ? -16.468 0.648 9.204 1.00 95.56 83 GLU A C 1
ATOM 668 O O . GLU A 1 83 ? -16.119 1.771 9.547 1.00 95.56 83 GLU A O 1
ATOM 673 N N . GLU A 1 84 ? -16.649 -0.343 10.080 1.00 94.50 84 GLU A N 1
ATOM 674 C CA . GLU A 1 84 ? -16.453 -0.241 11.536 1.00 94.50 84 GLU A CA 1
ATOM 675 C C . GLU A 1 84 ? -15.165 -0.935 12.026 1.00 94.50 84 GLU A C 1
ATOM 677 O O . GLU A 1 84 ? -14.823 -0.863 13.208 1.00 94.50 84 GLU A O 1
ATOM 682 N N . ASP A 1 85 ? -14.427 -1.600 11.130 1.00 96.31 85 ASP A N 1
ATOM 683 C CA . ASP A 1 85 ? -13.179 -2.300 11.447 1.00 96.31 85 ASP A CA 1
ATOM 684 C C . ASP A 1 85 ? -11.989 -1.562 10.810 1.00 96.31 85 ASP A C 1
ATOM 686 O O . ASP A 1 85 ? -11.609 -1.844 9.669 1.00 96.31 85 ASP A O 1
ATOM 690 N N . PRO A 1 86 ? -11.354 -0.620 11.529 1.00 97.00 86 PRO A N 1
ATOM 691 C CA . PRO A 1 86 ? -10.288 0.202 10.966 1.00 97.00 86 PRO A CA 1
ATOM 692 C C . P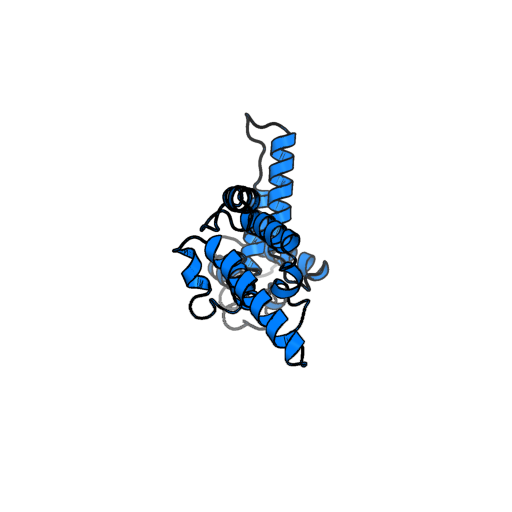RO A 1 86 ? -9.032 -0.605 10.611 1.00 97.00 86 PRO A C 1
ATOM 694 O O . PRO A 1 86 ? -8.287 -0.208 9.714 1.00 97.00 86 PRO A O 1
ATOM 697 N N . ILE A 1 87 ? -8.792 -1.738 11.283 1.00 97.00 87 ILE A N 1
ATOM 698 C CA . ILE A 1 87 ? -7.667 -2.634 10.981 1.00 97.00 87 ILE A CA 1
ATOM 699 C C . ILE A 1 87 ? -7.905 -3.267 9.610 1.00 97.00 87 ILE A C 1
ATOM 701 O O . ILE A 1 87 ? -7.024 -3.268 8.745 1.00 97.00 87 ILE A O 1
ATOM 705 N N . LYS A 1 88 ? -9.125 -3.761 9.385 1.00 96.75 88 LYS A N 1
ATOM 706 C CA . LYS A 1 88 ? -9.513 -4.375 8.120 1.00 96.75 88 LYS A CA 1
ATOM 707 C C . LYS A 1 88 ? -9.630 -3.357 6.990 1.00 96.75 88 LYS A C 1
ATOM 709 O O . LYS A 1 88 ? -9.155 -3.647 5.896 1.00 96.75 88 LYS A O 1
ATOM 714 N N . MET A 1 89 ? -10.160 -2.159 7.246 1.00 97.69 89 MET A N 1
ATOM 715 C CA . MET A 1 89 ? -10.159 -1.055 6.277 1.00 97.69 89 MET A CA 1
ATOM 716 C C . MET A 1 89 ? -8.739 -0.739 5.804 1.00 97.69 89 MET A C 1
ATOM 718 O O . MET A 1 89 ? -8.487 -0.709 4.601 1.00 97.69 89 MET A O 1
ATOM 722 N N . TRP A 1 90 ? -7.797 -0.556 6.737 1.00 96.56 90 TRP A N 1
ATOM 723 C CA . TRP A 1 90 ? -6.400 -0.276 6.403 1.00 96.56 90 TRP A CA 1
ATOM 724 C C . TRP A 1 90 ? -5.778 -1.399 5.567 1.00 96.56 90 TRP A C 1
ATOM 726 O O . TRP A 1 90 ? -5.166 -1.136 4.533 1.00 96.56 90 TRP A O 1
ATOM 736 N N . SER A 1 91 ? -5.979 -2.653 5.981 1.00 94.75 91 SER A N 1
ATOM 737 C CA . SER A 1 91 ? -5.455 -3.823 5.273 1.00 94.75 91 SER A CA 1
ATOM 738 C C . SER A 1 91 ? -6.036 -3.980 3.864 1.00 94.75 91 SER A C 1
ATOM 740 O O . SER A 1 91 ? -5.297 -4.331 2.947 1.00 94.75 91 SER A O 1
ATOM 742 N N . LEU A 1 92 ? -7.331 -3.719 3.672 1.00 95.19 92 LEU A N 1
ATOM 743 C CA . LEU A 1 92 ? -7.987 -3.821 2.366 1.00 95.19 92 LEU A CA 1
ATOM 744 C C . LEU A 1 92 ? -7.534 -2.718 1.409 1.00 95.19 92 LEU A C 1
ATOM 746 O O . LEU A 1 92 ? -7.285 -3.000 0.240 1.00 95.19 92 LEU A O 1
ATOM 750 N N . LEU A 1 93 ? -7.365 -1.490 1.905 1.00 94.88 93 LEU A N 1
ATOM 751 C CA . LEU A 1 93 ? -6.796 -0.394 1.119 1.00 94.88 93 LEU A CA 1
ATOM 752 C C . LEU A 1 93 ? -5.340 -0.686 0.736 1.00 94.88 93 LEU A C 1
ATOM 754 O O . LEU A 1 93 ? -4.958 -0.502 -0.416 1.00 94.88 93 LEU A O 1
ATOM 758 N N . GLU A 1 94 ? -4.529 -1.201 1.665 1.00 91.62 94 GLU A N 1
ATOM 759 C CA . GLU A 1 94 ? -3.167 -1.641 1.347 1.00 91.62 94 GLU A CA 1
ATOM 760 C C . GLU A 1 94 ? -3.166 -2.724 0.264 1.00 91.62 94 GLU A C 1
ATOM 762 O O . GLU A 1 94 ? -2.438 -2.600 -0.714 1.00 91.62 94 GLU A O 1
ATOM 767 N N . ALA A 1 95 ? -4.014 -3.746 0.381 1.00 89.25 95 ALA A N 1
ATOM 768 C CA . ALA A 1 95 ? -4.093 -4.820 -0.606 1.00 89.25 95 ALA A CA 1
ATOM 769 C C . ALA A 1 95 ? -4.577 -4.341 -1.987 1.00 89.25 95 ALA A C 1
ATOM 771 O O . ALA A 1 95 ? -4.124 -4.863 -3.005 1.00 89.25 95 ALA A O 1
ATOM 772 N N . ALA A 1 96 ? -5.480 -3.357 -2.029 1.00 89.50 96 ALA A N 1
ATOM 773 C CA . ALA A 1 96 ? -6.006 -2.793 -3.269 1.00 89.50 96 ALA A CA 1
ATOM 774 C C . ALA A 1 96 ? -4.957 -1.978 -4.041 1.00 89.50 96 ALA A C 1
ATOM 776 O O . ALA A 1 96 ? -4.909 -2.046 -5.268 1.00 89.50 96 ALA A O 1
ATOM 777 N N . HIS A 1 97 ? -4.103 -1.235 -3.332 1.00 88.38 97 HIS A N 1
ATOM 778 C CA . HIS A 1 97 ? -3.152 -0.309 -3.952 1.00 88.38 97 HIS A CA 1
ATOM 779 C C . HIS A 1 97 ? -1.704 -0.810 -3.991 1.00 88.38 97 HIS A C 1
ATOM 781 O O . HIS A 1 97 ? -0.913 -0.322 -4.797 1.00 88.38 97 HIS A O 1
ATOM 787 N N . LEU A 1 98 ? -1.341 -1.786 -3.156 1.00 84.06 98 LEU A N 1
ATOM 788 C CA . LEU A 1 98 ? -0.017 -2.404 -3.125 1.00 84.06 98 LEU A CA 1
ATOM 789 C C . LEU A 1 98 ? -0.122 -3.906 -3.393 1.00 84.06 98 LEU A C 1
ATOM 791 O O . LEU A 1 98 ? -0.168 -4.736 -2.483 1.00 84.06 98 LEU A O 1
ATOM 795 N N . SER A 1 99 ? -0.070 -4.269 -4.674 1.00 80.12 99 SER A N 1
ATOM 796 C CA . SER A 1 99 ? 0.111 -5.664 -5.075 1.00 80.12 99 SER A CA 1
ATOM 797 C C . SER A 1 99 ? 1.522 -6.126 -4.711 1.00 80.12 99 SER A C 1
ATOM 799 O O . SER A 1 99 ? 2.479 -5.877 -5.436 1.00 80.12 99 SER A O 1
ATOM 801 N N . LYS A 1 100 ? 1.674 -6.856 -3.603 1.00 80.94 100 LYS A N 1
ATOM 802 C CA . LYS A 1 100 ? 2.962 -7.451 -3.187 1.00 80.94 100 LYS A CA 1
ATOM 803 C C . LYS A 1 100 ? 3.329 -8.702 -4.002 1.00 80.94 100 LYS A C 1
ATOM 805 O O . LYS A 1 100 ? 4.048 -9.575 -3.512 1.00 80.94 100 LYS A O 1
ATOM 810 N N . LYS A 1 101 ? 2.840 -8.817 -5.240 1.00 81.69 101 LYS A N 1
ATOM 811 C CA . LYS A 1 101 ? 3.166 -9.917 -6.154 1.00 81.69 101 LYS A CA 1
ATOM 812 C C . LYS A 1 101 ? 4.526 -9.690 -6.830 1.00 81.69 101 LYS A C 1
ATOM 814 O O . LYS A 1 101 ? 4.861 -8.542 -7.128 1.00 81.69 101 LYS A O 1
ATOM 819 N N . PRO A 1 102 ? 5.279 -10.759 -7.138 1.00 79.62 102 PRO A N 1
ATOM 820 C CA . PRO A 1 102 ? 6.531 -10.667 -7.885 1.00 79.62 102 PRO A CA 1
ATOM 821 C C . PRO A 1 102 ? 6.430 -9.875 -9.192 1.00 79.62 102 PRO A C 1
ATOM 823 O O . PRO A 1 102 ? 7.308 -9.067 -9.463 1.00 79.62 102 PRO A O 1
ATOM 826 N N . GLY A 1 103 ? 5.346 -10.016 -9.964 1.00 83.50 103 GLY A N 1
ATOM 827 C CA . GLY A 1 103 ? 5.161 -9.235 -11.195 1.00 83.50 103 GLY A CA 1
ATOM 828 C C . GLY A 1 103 ? 5.095 -7.720 -10.971 1.00 83.50 103 GLY A C 1
ATOM 829 O O . GLY A 1 103 ? 5.658 -6.955 -11.748 1.00 83.50 103 GLY A O 1
ATOM 830 N N . ALA A 1 104 ? 4.479 -7.265 -9.876 1.00 86.75 104 ALA A N 1
ATOM 831 C CA . ALA A 1 104 ? 4.460 -5.842 -9.536 1.00 86.75 104 ALA A CA 1
ATOM 832 C C . ALA A 1 104 ? 5.859 -5.339 -9.152 1.00 86.75 104 ALA A C 1
ATOM 834 O O . ALA A 1 104 ? 6.252 -4.245 -9.554 1.00 86.75 104 ALA A O 1
ATOM 835 N N . ARG A 1 105 ? 6.639 -6.156 -8.427 1.00 91.00 105 ARG A N 1
ATOM 836 C CA . ARG A 1 105 ? 8.053 -5.857 -8.156 1.00 91.00 105 ARG A CA 1
ATOM 837 C C . ARG A 1 105 ? 8.880 -5.834 -9.438 1.00 91.00 105 ARG A C 1
ATOM 839 O O . ARG A 1 105 ? 9.664 -4.909 -9.601 1.00 91.00 105 ARG A O 1
ATOM 846 N N . PHE A 1 106 ? 8.682 -6.788 -10.351 1.00 88.62 106 PHE A N 1
ATOM 847 C CA . PHE A 1 106 ? 9.347 -6.818 -11.658 1.00 88.62 106 PHE A CA 1
ATOM 848 C C . PHE A 1 106 ? 9.131 -5.508 -12.419 1.00 88.62 106 PHE A C 1
ATOM 850 O O . PHE A 1 106 ? 10.105 -4.882 -12.828 1.00 88.62 106 PHE A O 1
ATOM 857 N N . ASN A 1 107 ? 7.880 -5.049 -12.529 1.00 88.44 107 ASN A N 1
ATOM 858 C CA . ASN A 1 107 ? 7.566 -3.780 -13.188 1.00 88.44 107 ASN A CA 1
ATOM 859 C C . ASN A 1 107 ? 8.240 -2.593 -12.482 1.00 88.44 107 ASN A C 1
ATOM 861 O O . ASN A 1 107 ? 8.834 -1.753 -13.142 1.00 88.44 107 ASN A O 1
ATOM 865 N N . ALA A 1 108 ? 8.234 -2.557 -11.146 1.00 92.25 108 ALA A N 1
ATOM 866 C CA . ALA A 1 108 ? 8.888 -1.484 -10.395 1.00 92.25 108 ALA A CA 1
ATOM 867 C C . ALA A 1 108 ? 10.423 -1.469 -10.567 1.00 92.25 108 ALA A C 1
ATOM 869 O O . ALA A 1 108 ? 11.034 -0.399 -10.584 1.00 92.25 108 ALA A O 1
ATOM 870 N N . TYR A 1 109 ? 11.060 -2.638 -10.709 1.00 93.75 109 TYR A N 1
ATOM 871 C CA . TYR A 1 109 ? 12.478 -2.731 -11.069 1.00 93.75 109 TYR A CA 1
ATOM 872 C C . TYR A 1 109 ? 12.733 -2.255 -12.502 1.00 93.75 109 TYR A C 1
ATOM 874 O O . TYR A 1 109 ? 13.706 -1.535 -12.730 1.00 93.75 109 TYR A O 1
ATOM 882 N N . ASP A 1 110 ? 11.873 -2.617 -13.456 1.00 91.25 110 ASP A N 1
ATOM 883 C CA . ASP A 1 110 ? 11.969 -2.129 -14.835 1.00 91.25 110 ASP A CA 1
ATOM 884 C C . ASP A 1 110 ? 11.813 -0.602 -14.906 1.00 91.25 110 ASP A C 1
ATOM 886 O O . ASP A 1 110 ? 12.636 0.063 -15.537 1.00 91.25 110 ASP A O 1
ATOM 890 N N . ASP A 1 111 ? 10.852 -0.034 -14.171 1.00 93.25 111 ASP A N 1
ATOM 891 C CA . ASP A 1 111 ? 10.657 1.412 -14.034 1.00 93.25 111 ASP A CA 1
ATOM 892 C C . ASP A 1 111 ? 11.910 2.092 -13.469 1.00 93.25 111 ASP A C 1
ATOM 894 O O . ASP A 1 111 ? 12.396 3.067 -14.047 1.00 93.25 111 ASP A O 1
ATOM 898 N N . LEU A 1 112 ? 12.482 1.560 -12.377 1.00 96.12 112 LEU A N 1
ATOM 899 C CA . LEU A 1 112 ? 13.719 2.068 -11.772 1.00 96.12 112 LEU A CA 1
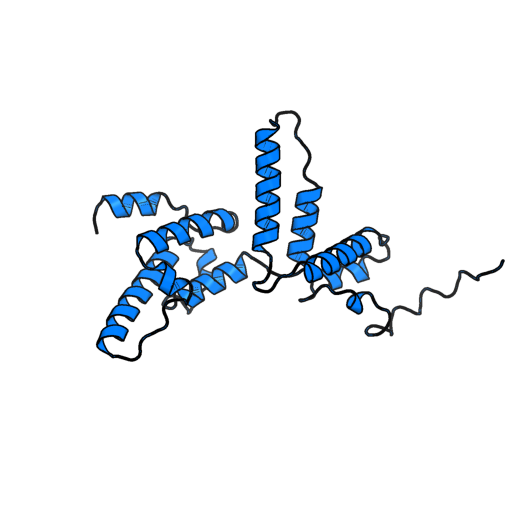ATOM 900 C C . LEU A 1 112 ? 14.867 2.097 -12.790 1.00 96.12 112 LEU A C 1
ATOM 902 O O . LEU A 1 112 ? 15.533 3.122 -12.944 1.00 96.12 112 LEU A O 1
ATOM 906 N N . PHE A 1 113 ? 15.115 0.982 -13.481 1.00 94.00 113 PHE A N 1
ATOM 907 C CA . PHE A 1 113 ? 16.219 0.874 -14.438 1.00 94.00 113 PHE A CA 1
ATOM 908 C C . PHE A 1 113 ? 15.959 1.615 -15.753 1.00 94.00 113 PHE A C 1
ATOM 910 O O . PHE A 1 113 ? 16.905 1.891 -16.498 1.00 94.00 113 PHE A O 1
ATOM 917 N N . SER A 1 114 ? 14.711 1.988 -16.027 1.00 95.25 114 SER A N 1
ATOM 918 C CA . SER A 1 114 ? 14.315 2.811 -17.172 1.00 95.25 114 SER A CA 1
ATOM 919 C C . SER A 1 114 ? 14.456 4.312 -16.915 1.00 95.25 114 SER A C 1
ATOM 921 O O . SER A 1 114 ? 14.406 5.095 -17.864 1.00 95.25 114 SER A O 1
ATOM 923 N N . ILE A 1 115 ? 14.705 4.743 -15.671 1.00 96.88 115 ILE A N 1
ATOM 924 C CA . ILE A 1 115 ? 14.945 6.156 -15.360 1.00 96.88 115 ILE A CA 1
ATOM 925 C C . ILE A 1 115 ? 16.137 6.678 -16.172 1.00 96.88 115 ILE A C 1
ATOM 927 O O . ILE A 1 115 ? 17.251 6.148 -16.134 1.00 96.88 115 ILE A O 1
ATOM 931 N N . ARG A 1 116 ? 15.893 7.756 -16.915 1.00 97.44 116 ARG A N 1
ATOM 932 C CA . ARG A 1 116 ? 16.902 8.562 -17.605 1.00 97.44 116 ARG A CA 1
ATOM 933 C C . ARG A 1 116 ? 16.760 10.017 -17.168 1.00 97.44 116 ARG A C 1
ATOM 935 O O . ARG A 1 116 ? 15.647 10.466 -16.863 1.00 97.44 116 ARG A O 1
ATOM 942 N N . LYS A 1 117 ? 17.894 10.722 -17.132 1.00 97.25 117 LYS A N 1
ATOM 943 C CA . LYS A 1 117 ? 17.936 12.168 -16.909 1.00 97.25 117 LYS A CA 1
ATOM 944 C C . LYS A 1 117 ? 17.237 12.867 -18.075 1.00 97.25 117 LYS A C 1
ATOM 946 O O . LYS A 1 117 ? 17.578 12.574 -19.218 1.00 97.25 117 LYS A O 1
ATOM 951 N N . GLN A 1 118 ? 16.315 13.781 -17.786 1.00 96.44 118 GLN A N 1
ATOM 952 C CA . GLN A 1 118 ? 15.715 14.647 -18.809 1.00 96.44 118 GLN A CA 1
ATOM 953 C C . GLN A 1 118 ? 16.596 15.871 -19.093 1.00 96.44 118 GLN A C 1
ATOM 955 O O . GLN A 1 118 ? 17.437 16.246 -18.269 1.00 96.44 118 GLN A O 1
ATOM 960 N N . ASP A 1 119 ? 16.424 16.498 -20.257 1.00 95.31 119 ASP A N 1
ATOM 961 C CA . ASP A 1 119 ? 17.257 17.627 -20.697 1.00 95.31 119 ASP A CA 1
ATOM 962 C C . ASP A 1 119 ? 17.165 18.830 -19.743 1.00 95.31 119 ASP A C 1
ATOM 964 O O . ASP A 1 119 ? 18.184 19.434 -19.403 1.00 95.31 119 ASP A O 1
ATOM 968 N N . ASP A 1 120 ? 15.966 19.117 -19.240 1.00 95.38 120 ASP A N 1
ATOM 969 C CA . ASP A 1 120 ? 15.627 20.227 -18.341 1.00 95.38 120 ASP A CA 1
ATOM 970 C C . ASP A 1 120 ? 15.694 19.873 -16.843 1.00 95.38 120 ASP A C 1
ATOM 972 O O . ASP A 1 120 ? 15.437 20.711 -15.981 1.00 95.38 120 ASP A O 1
ATOM 976 N N . GLU A 1 121 ? 16.080 18.642 -16.513 1.00 97.12 121 GLU A N 1
ATOM 977 C CA . GLU A 1 121 ? 16.092 18.132 -15.144 1.00 97.12 121 GLU A CA 1
ATOM 978 C C . GLU A 1 121 ? 17.437 18.363 -14.434 1.00 97.12 121 GLU A C 1
ATOM 980 O O . GLU A 1 121 ? 18.516 18.144 -15.001 1.00 97.12 121 GLU A O 1
ATOM 985 N N . SER A 1 122 ? 17.392 18.745 -13.154 1.00 97.75 122 SER A N 1
ATOM 986 C CA . SER A 1 122 ? 18.589 18.828 -12.313 1.00 97.75 122 SER A CA 1
ATOM 987 C C . SER A 1 122 ? 19.032 17.446 -11.807 1.00 97.75 122 SER A C 1
ATOM 989 O O . SER A 1 122 ? 18.239 16.516 -11.680 1.00 97.75 122 SER A O 1
ATOM 991 N N . LEU A 1 123 ? 20.309 17.290 -11.441 1.00 97.19 123 LEU A N 1
ATOM 992 C CA . LEU A 1 123 ? 20.782 16.031 -10.838 1.00 97.19 123 LEU A CA 1
ATOM 993 C C . LEU A 1 123 ? 20.092 15.713 -9.499 1.00 97.19 123 LEU A C 1
ATOM 995 O O . LEU A 1 123 ? 19.978 14.545 -9.134 1.00 97.19 123 LEU A O 1
ATOM 999 N N . VAL A 1 124 ? 19.619 16.737 -8.784 1.00 97.38 124 VAL A N 1
ATOM 1000 C CA . VAL A 1 124 ? 18.888 16.583 -7.519 1.00 97.38 124 VAL A CA 1
ATOM 1001 C C . VAL A 1 124 ? 17.491 16.009 -7.767 1.00 97.38 124 VAL A C 1
ATOM 1003 O O . VAL A 1 124 ? 17.070 15.080 -7.075 1.00 97.38 124 VAL A O 1
ATOM 1006 N N . ASP A 1 125 ? 16.794 16.506 -8.789 1.00 95.88 125 ASP A N 1
ATOM 1007 C CA . ASP A 1 125 ? 15.466 16.010 -9.169 1.00 95.88 125 ASP A CA 1
ATOM 1008 C C . ASP A 1 125 ? 15.541 14.572 -9.697 1.00 95.88 125 ASP A C 1
ATOM 1010 O O . ASP A 1 125 ? 14.735 13.719 -9.308 1.00 95.88 125 ASP A O 1
ATOM 1014 N N . LEU A 1 126 ? 16.581 14.266 -10.483 1.00 97.31 126 LEU A N 1
ATOM 1015 C CA . LEU A 1 126 ? 16.879 12.901 -10.913 1.00 97.31 126 LEU A CA 1
ATOM 1016 C C . LEU A 1 126 ? 17.101 11.973 -9.711 1.00 97.31 126 LEU A C 1
ATOM 1018 O O . LEU A 1 126 ? 16.498 10.900 -9.644 1.00 97.31 126 LEU A O 1
ATOM 1022 N N . GLY A 1 127 ? 17.938 12.385 -8.751 1.00 96.69 127 GLY A N 1
ATOM 1023 C CA . GLY A 1 127 ? 18.178 11.632 -7.517 1.00 96.69 127 GLY A CA 1
ATOM 1024 C C . GLY A 1 127 ? 16.879 11.360 -6.757 1.00 96.69 127 GLY A C 1
ATOM 1025 O O . GLY A 1 127 ? 16.602 10.221 -6.386 1.00 96.69 127 GLY A O 1
ATOM 1026 N N . THR A 1 128 ? 16.016 12.370 -6.653 1.00 95.56 128 THR A N 1
ATOM 1027 C CA . THR A 1 128 ? 14.698 12.254 -6.013 1.00 95.56 128 THR A CA 1
ATOM 1028 C C . THR A 1 128 ? 13.800 11.228 -6.715 1.00 95.56 128 THR A C 1
ATOM 1030 O O . THR A 1 128 ? 13.101 10.459 -6.052 1.00 95.56 128 THR A O 1
ATOM 1033 N N . ARG A 1 129 ? 13.797 11.167 -8.054 1.00 95.75 129 ARG A N 1
ATOM 1034 C CA . ARG A 1 129 ? 13.036 10.148 -8.806 1.00 95.75 129 ARG A CA 1
ATOM 1035 C C . ARG A 1 129 ? 13.571 8.738 -8.573 1.00 95.75 129 ARG A C 1
ATOM 1037 O O . ARG A 1 129 ? 12.770 7.819 -8.414 1.00 95.75 129 ARG A O 1
ATOM 1044 N N . ILE A 1 130 ? 14.893 8.571 -8.527 1.00 97.19 130 ILE A N 1
ATOM 1045 C CA . ILE A 1 130 ? 15.537 7.277 -8.249 1.00 97.19 130 ILE A CA 1
ATOM 1046 C C . ILE A 1 130 ? 15.177 6.798 -6.838 1.00 97.19 130 ILE A C 1
ATOM 1048 O O . ILE A 1 130 ? 14.769 5.650 -6.662 1.00 97.19 130 ILE A O 1
ATOM 1052 N N . GLU A 1 131 ? 15.256 7.679 -5.839 1.00 95.25 131 GLU A N 1
ATOM 1053 C CA . GLU A 1 131 ? 14.864 7.368 -4.461 1.00 95.25 131 GLU A CA 1
ATOM 1054 C C . GLU A 1 131 ? 13.382 6.991 -4.362 1.00 95.25 131 GLU A C 1
ATOM 1056 O O . GLU A 1 131 ? 13.043 5.983 -3.741 1.00 95.25 131 GLU A O 1
ATOM 1061 N N . LYS A 1 132 ? 12.494 7.738 -5.033 1.00 91.88 132 LYS A N 1
ATOM 1062 C CA . LYS A 1 132 ? 11.058 7.419 -5.094 1.00 91.88 132 LYS A CA 1
ATOM 1063 C C . LYS A 1 132 ? 10.793 6.052 -5.728 1.00 91.88 132 LYS A C 1
ATOM 1065 O O . LYS A 1 132 ? 9.990 5.290 -5.193 1.00 91.88 132 LYS A O 1
ATOM 1070 N N . ALA A 1 133 ? 11.474 5.718 -6.824 1.00 94.12 133 ALA A N 1
ATOM 1071 C CA . ALA A 1 133 ? 11.344 4.412 -7.469 1.00 94.12 133 ALA A CA 1
ATOM 1072 C C . ALA A 1 133 ? 11.851 3.275 -6.564 1.00 94.12 133 ALA A C 1
ATOM 1074 O O . ALA A 1 133 ? 11.186 2.249 -6.420 1.00 94.12 133 ALA A O 1
ATOM 1075 N N . MET A 1 134 ? 12.972 3.478 -5.865 1.00 94.94 134 MET A N 1
ATOM 1076 C CA . MET A 1 134 ? 13.466 2.508 -4.884 1.00 94.94 134 MET A CA 1
ATOM 1077 C C . MET A 1 134 ? 12.497 2.332 -3.708 1.00 94.94 134 MET A C 1
ATOM 1079 O O . MET A 1 134 ? 12.246 1.207 -3.274 1.00 94.94 134 MET A O 1
ATOM 1083 N N . GLN A 1 135 ? 11.906 3.418 -3.207 1.00 91.31 135 GLN A N 1
ATOM 1084 C CA . GLN A 1 135 ? 10.900 3.346 -2.149 1.00 91.31 135 GLN A CA 1
ATOM 1085 C C . GLN A 1 135 ? 9.654 2.575 -2.607 1.00 91.31 135 GLN A C 1
ATOM 1087 O O . GLN A 1 135 ? 9.111 1.782 -1.837 1.00 91.31 135 GLN A O 1
ATOM 1092 N N . ALA A 1 136 ? 9.225 2.745 -3.863 1.00 89.69 136 ALA A N 1
ATOM 1093 C CA . ALA A 1 136 ? 8.124 1.973 -4.436 1.00 89.69 136 ALA A CA 1
ATOM 1094 C C . ALA A 1 136 ? 8.437 0.467 -4.448 1.00 89.69 136 ALA A C 1
ATOM 1096 O O . ALA A 1 136 ? 7.631 -0.325 -3.961 1.00 89.69 136 ALA A O 1
ATOM 1097 N N . ILE A 1 137 ? 9.637 0.072 -4.887 1.00 92.06 137 ILE A N 1
ATOM 1098 C CA . ILE A 1 137 ? 10.101 -1.325 -4.824 1.00 92.06 137 ILE A CA 1
ATOM 1099 C C . ILE A 1 137 ? 10.051 -1.856 -3.388 1.00 92.06 137 ILE A C 1
ATOM 1101 O O . ILE A 1 137 ? 9.570 -2.964 -3.153 1.00 92.06 137 ILE A O 1
ATOM 1105 N N . GLN A 1 138 ? 10.536 -1.080 -2.415 1.00 91.12 138 GLN A N 1
ATOM 1106 C CA . GLN A 1 138 ? 10.537 -1.479 -1.007 1.00 91.12 138 GLN A CA 1
ATOM 1107 C C . GLN A 1 138 ? 9.121 -1.679 -0.454 1.00 91.12 138 GLN A C 1
ATOM 1109 O O . GLN A 1 138 ? 8.892 -2.635 0.283 1.00 91.12 138 GLN A O 1
ATOM 1114 N N . ASN A 1 139 ? 8.166 -0.833 -0.843 1.00 88.12 139 ASN A N 1
ATOM 1115 C CA . ASN A 1 139 ? 6.769 -0.933 -0.408 1.00 88.12 139 ASN A CA 1
ATOM 1116 C C . ASN A 1 139 ? 6.061 -2.188 -0.954 1.00 88.12 139 ASN A C 1
ATOM 1118 O O . ASN A 1 139 ? 5.138 -2.703 -0.325 1.00 88.12 139 ASN A O 1
ATOM 1122 N N . LEU A 1 140 ? 6.507 -2.706 -2.104 1.00 90.56 140 LEU A N 1
ATOM 1123 C CA . LEU A 1 140 ? 5.977 -3.924 -2.730 1.00 90.56 140 LEU A CA 1
ATOM 1124 C C . LEU A 1 140 ? 6.568 -5.219 -2.145 1.00 90.56 140 LEU A C 1
ATOM 1126 O O . LEU A 1 140 ? 6.208 -6.320 -2.579 1.00 90.56 140 LEU A O 1
ATOM 1130 N N . ARG A 1 141 ? 7.485 -5.122 -1.176 1.00 90.50 141 ARG A N 1
ATOM 1131 C CA . ARG A 1 141 ? 8.065 -6.287 -0.503 1.00 90.50 141 ARG A CA 1
ATOM 1132 C C . ARG A 1 141 ? 7.084 -6.855 0.532 1.00 90.50 141 ARG A C 1
ATOM 1134 O O . ARG A 1 141 ? 6.484 -6.092 1.294 1.00 90.50 141 ARG A O 1
ATOM 1141 N N . PRO A 1 142 ? 6.905 -8.186 0.599 1.00 86.94 142 PRO A N 1
ATOM 1142 C CA . PRO A 1 142 ? 6.240 -8.817 1.731 1.00 86.94 142 PRO A CA 1
ATOM 1143 C C . PRO A 1 142 ? 7.039 -8.604 3.026 1.00 86.94 142 PRO A C 1
ATOM 1145 O O . PRO A 1 142 ? 8.220 -8.257 3.005 1.00 86.94 142 PRO A O 1
ATOM 1148 N N . ALA A 1 143 ? 6.385 -8.802 4.172 1.00 85.12 143 ALA A N 1
ATOM 1149 C CA . ALA A 1 143 ? 6.980 -8.529 5.482 1.00 85.12 143 ALA A CA 1
ATOM 1150 C C . ALA A 1 143 ? 8.212 -9.401 5.794 1.00 85.12 143 ALA A C 1
ATOM 1152 O O . ALA A 1 143 ? 9.066 -8.998 6.579 1.00 85.12 143 ALA A O 1
ATOM 1153 N N . ASP A 1 144 ? 8.306 -10.580 5.182 1.00 87.00 144 ASP A N 1
ATOM 1154 C CA . ASP A 1 144 ? 9.382 -11.558 5.335 1.00 87.00 144 ASP A CA 1
ATOM 1155 C C . ASP A 1 144 ? 10.394 -11.540 4.175 1.00 87.00 144 ASP A C 1
ATOM 1157 O O . ASP A 1 144 ? 11.189 -12.470 4.054 1.00 87.00 144 ASP A O 1
ATOM 1161 N N . PHE A 1 145 ? 10.386 -10.504 3.327 1.00 89.12 145 PHE A N 1
ATOM 1162 C CA . PHE A 1 145 ? 11.274 -10.405 2.166 1.00 89.12 145 PHE A CA 1
ATOM 1163 C C . PHE A 1 145 ? 12.750 -10.336 2.577 1.00 89.12 145 PHE A C 1
ATOM 1165 O O . PHE A 1 145 ? 13.156 -9.440 3.323 1.00 89.12 145 PHE A O 1
ATOM 1172 N N . LYS A 1 146 ? 13.565 -11.257 2.051 1.00 92.19 146 LYS A N 1
ATOM 1173 C CA . LYS A 1 146 ? 14.999 -11.360 2.358 1.00 92.19 146 LYS A CA 1
ATOM 1174 C C . LYS A 1 146 ? 15.867 -11.094 1.135 1.00 92.19 146 LYS A C 1
ATOM 1176 O O . LYS A 1 146 ? 15.377 -11.045 0.009 1.00 92.19 146 LYS A O 1
ATOM 1181 N N . ILE A 1 147 ? 17.171 -10.950 1.369 1.00 92.38 147 ILE A N 1
ATOM 1182 C CA . ILE A 1 147 ? 18.147 -10.760 0.295 1.00 92.38 147 ILE A CA 1
ATOM 1183 C C . ILE A 1 147 ? 18.194 -11.970 -0.647 1.00 92.38 147 ILE A C 1
ATOM 1185 O O . ILE A 1 147 ? 18.287 -11.794 -1.851 1.00 92.38 147 ILE A O 1
ATOM 1189 N N . GLU A 1 148 ? 18.000 -13.186 -0.136 1.00 91.06 148 GLU A N 1
ATOM 1190 C CA . GLU A 1 148 ? 17.984 -14.394 -0.965 1.00 91.06 148 GLU A CA 1
ATOM 1191 C C . GLU A 1 148 ? 16.782 -14.399 -1.922 1.00 91.06 148 GLU A C 1
ATOM 1193 O O . GLU A 1 148 ? 16.910 -14.777 -3.083 1.00 91.06 148 GLU A O 1
ATOM 1198 N N . THR A 1 149 ? 15.624 -13.908 -1.462 1.00 88.12 149 THR A N 1
ATOM 1199 C CA . THR A 1 149 ? 14.441 -13.712 -2.314 1.00 88.12 149 THR A CA 1
ATOM 1200 C C . THR A 1 149 ? 14.710 -12.670 -3.393 1.00 88.12 149 THR A C 1
ATOM 1202 O O . THR A 1 149 ? 14.274 -12.837 -4.528 1.00 88.12 149 THR A O 1
ATOM 1205 N N . LEU A 1 150 ? 15.449 -11.606 -3.062 1.00 90.44 150 LEU A N 1
ATOM 1206 C CA . LEU A 1 150 ? 15.861 -10.615 -4.051 1.00 90.44 150 LEU A CA 1
ATOM 1207 C C . LEU A 1 150 ? 16.759 -11.237 -5.126 1.00 90.44 150 LEU A C 1
ATOM 1209 O O . LEU A 1 150 ? 16.519 -11.015 -6.309 1.00 90.44 150 LEU A O 1
ATOM 1213 N N . ASP A 1 151 ? 17.764 -12.017 -4.732 1.00 90.00 151 ASP A N 1
ATOM 1214 C CA . ASP A 1 151 ? 18.684 -12.664 -5.671 1.00 90.00 151 ASP A CA 1
ATOM 1215 C C . ASP A 1 151 ? 17.945 -13.624 -6.619 1.00 90.00 151 ASP A C 1
ATOM 1217 O O . ASP A 1 151 ? 18.211 -13.642 -7.823 1.00 90.00 151 ASP A O 1
ATOM 1221 N N . GLU A 1 152 ? 16.991 -14.402 -6.098 1.00 86.19 152 GLU A N 1
ATOM 1222 C CA . GLU A 1 152 ? 16.127 -15.283 -6.894 1.00 86.19 152 GLU A CA 1
ATOM 1223 C C . GLU A 1 152 ? 15.251 -14.501 -7.874 1.00 86.19 152 GLU A C 1
ATOM 1225 O O . GLU A 1 152 ? 15.200 -14.842 -9.061 1.00 86.19 152 GLU A O 1
ATOM 1230 N N . GLU A 1 153 ? 14.610 -13.429 -7.402 1.00 87.81 153 GLU A N 1
ATOM 1231 C CA . GLU A 1 153 ? 13.786 -12.577 -8.249 1.00 87.81 153 GLU A CA 1
ATOM 1232 C C . GLU A 1 153 ? 14.615 -11.961 -9.370 1.00 87.81 153 GLU A C 1
ATOM 1234 O O . GLU A 1 153 ? 14.236 -12.106 -10.528 1.00 87.81 153 GLU A O 1
ATOM 1239 N N . LEU A 1 154 ? 15.769 -11.356 -9.061 1.00 89.50 154 LEU A N 1
ATOM 1240 C CA . LEU A 1 154 ? 16.662 -10.731 -10.044 1.00 89.50 154 LEU A CA 1
ATOM 1241 C C . LEU A 1 154 ? 17.127 -11.715 -11.123 1.00 89.50 154 LEU A C 1
ATOM 1243 O O . LEU A 1 154 ? 17.162 -11.353 -12.299 1.00 89.50 154 LEU A O 1
ATOM 1247 N N . GLN A 1 155 ? 17.439 -12.961 -10.755 1.00 86.12 155 GLN A N 1
ATOM 1248 C CA . GLN A 1 155 ? 17.793 -14.001 -11.727 1.00 86.12 155 GLN A CA 1
ATOM 1249 C C . GLN A 1 155 ? 16.626 -14.336 -12.655 1.00 86.12 155 GLN A C 1
ATOM 1251 O O . GLN A 1 155 ? 16.812 -14.420 -13.870 1.00 86.12 155 GLN A O 1
ATOM 1256 N N . CYS A 1 156 ? 15.419 -14.471 -12.109 1.00 82.94 156 CYS A N 1
ATOM 1257 C CA . CYS A 1 156 ? 14.225 -14.686 -12.916 1.00 82.94 156 CYS A CA 1
ATOM 1258 C C . CYS A 1 156 ? 13.930 -13.477 -13.816 1.00 82.94 156 CYS A C 1
ATOM 1260 O O . CYS A 1 156 ? 13.564 -13.660 -14.974 1.00 82.94 156 CYS A O 1
ATOM 1262 N N . MET A 1 157 ? 14.144 -12.244 -13.336 1.00 86.44 157 MET A N 1
ATOM 1263 C CA . MET A 1 157 ? 13.973 -11.047 -14.165 1.00 86.44 157 MET A CA 1
ATOM 1264 C C . MET A 1 157 ? 14.954 -11.046 -15.336 1.00 86.44 157 MET A C 1
ATOM 1266 O O . MET A 1 157 ? 14.560 -10.787 -16.471 1.00 86.44 157 MET A O 1
ATOM 1270 N N . ALA A 1 158 ? 16.224 -11.362 -15.069 1.00 87.44 158 ALA A N 1
ATOM 1271 C CA . ALA A 1 158 ? 17.252 -11.462 -16.096 1.00 87.44 158 ALA A CA 1
ATOM 1272 C C . ALA A 1 158 ? 16.898 -12.529 -17.142 1.00 87.44 158 ALA A C 1
ATOM 1274 O O . ALA A 1 158 ? 17.008 -12.259 -18.335 1.00 87.44 158 ALA A O 1
ATOM 1275 N N . LEU A 1 159 ? 16.406 -13.695 -16.708 1.00 83.19 159 LEU A N 1
ATOM 1276 C CA . LEU A 1 159 ? 15.935 -14.751 -17.604 1.00 83.19 159 LEU A CA 1
ATOM 1277 C C . LEU A 1 159 ? 14.771 -14.270 -18.478 1.00 83.19 159 LEU A C 1
ATOM 1279 O O . LEU A 1 159 ? 14.854 -14.361 -19.697 1.00 83.19 159 LEU A O 1
ATOM 1283 N N . ILE A 1 160 ? 13.722 -13.701 -17.873 1.00 82.69 160 ILE A N 1
ATOM 1284 C CA . ILE A 1 160 ? 12.547 -13.177 -18.590 1.00 82.69 160 ILE A CA 1
ATOM 1285 C C . ILE A 1 160 ? 12.960 -12.153 -19.654 1.00 82.69 160 ILE A C 1
ATOM 1287 O O . ILE A 1 160 ? 12.407 -12.154 -20.749 1.00 82.69 160 ILE A O 1
ATOM 1291 N N . ARG A 1 161 ? 13.943 -11.297 -19.351 1.00 83.38 161 ARG A N 1
ATOM 1292 C CA . ARG A 1 161 ? 14.461 -10.283 -20.282 1.00 83.38 161 ARG A CA 1
ATOM 1293 C C . ARG A 1 161 ? 15.376 -10.844 -21.370 1.00 83.38 161 ARG A C 1
ATOM 1295 O O . ARG A 1 161 ? 15.513 -10.210 -22.410 1.00 83.38 161 ARG A O 1
ATOM 1302 N N . ALA A 1 162 ? 16.042 -11.967 -21.115 1.00 86.00 162 ALA A N 1
ATOM 1303 C CA . ALA A 1 162 ? 16.937 -12.615 -22.070 1.00 86.00 162 ALA A CA 1
ATOM 1304 C C . ALA A 1 162 ? 16.188 -13.506 -23.073 1.00 86.00 162 ALA A C 1
ATOM 1306 O O . ALA A 1 162 ? 16.735 -13.826 -24.129 1.00 86.00 162 ALA A O 1
ATOM 1307 N N . LEU A 1 163 ? 14.960 -13.920 -22.747 1.00 83.31 163 LEU A N 1
ATOM 1308 C CA . LEU A 1 163 ? 14.150 -14.765 -23.614 1.00 83.31 163 LEU A CA 1
ATOM 1309 C C . LEU A 1 163 ? 13.698 -14.010 -24.881 1.00 83.31 163 LEU A C 1
ATOM 1311 O O . LEU A 1 163 ? 13.212 -12.881 -24.780 1.00 83.31 163 LEU A O 1
ATOM 1315 N N . PRO A 1 164 ? 13.811 -14.630 -26.071 1.00 83.38 164 PRO A N 1
ATOM 1316 C CA . PRO A 1 164 ? 13.259 -14.081 -27.304 1.00 83.38 164 PRO A CA 1
ATOM 1317 C C . PRO A 1 164 ? 11.737 -13.926 -27.253 1.00 83.38 164 PRO A C 1
ATOM 1319 O O . PRO A 1 164 ? 11.042 -14.590 -26.483 1.00 83.38 164 PRO A O 1
ATOM 1322 N N . GLU A 1 165 ? 11.215 -13.103 -28.158 1.00 77.25 165 GLU A N 1
ATOM 1323 C CA . GLU A 1 165 ? 9.785 -12.813 -28.295 1.00 77.25 165 GLU A CA 1
ATOM 1324 C C . GLU A 1 165 ? 8.917 -14.079 -28.442 1.00 77.25 165 GLU A C 1
ATOM 1326 O O . GLU A 1 165 ? 7.831 -14.158 -27.868 1.00 77.25 165 GLU A O 1
ATOM 1331 N N . ASP A 1 166 ? 9.430 -15.111 -29.119 1.00 81.38 166 ASP A N 1
ATOM 1332 C CA . ASP A 1 166 ? 8.740 -16.392 -29.331 1.00 81.38 166 ASP A CA 1
ATOM 1333 C C . ASP A 1 166 ? 8.418 -17.128 -28.012 1.00 81.38 166 ASP A C 1
ATOM 1335 O O . ASP A 1 166 ? 7.486 -17.932 -27.938 1.00 81.38 166 ASP A O 1
ATOM 1339 N N . TYR A 1 167 ? 9.121 -16.793 -26.925 1.00 76.19 167 TYR A N 1
ATOM 1340 C CA . TYR A 1 167 ? 8.933 -17.349 -25.583 1.00 76.19 167 TYR A CA 1
ATOM 1341 C C . TYR A 1 167 ? 8.026 -16.473 -24.699 1.00 76.19 167 TYR A C 1
ATOM 1343 O O . TYR A 1 167 ? 7.852 -16.760 -23.514 1.00 76.19 167 TYR A O 1
ATOM 1351 N N . ARG A 1 168 ? 7.378 -15.428 -25.242 1.00 70.38 168 ARG A N 1
ATOM 1352 C CA . ARG A 1 168 ? 6.449 -14.559 -24.486 1.00 70.38 168 ARG A CA 1
ATOM 1353 C C . ARG A 1 168 ? 5.295 -15.297 -23.813 1.00 70.38 168 ARG A C 1
ATOM 1355 O O . ARG A 1 168 ? 4.827 -14.887 -22.752 1.00 70.38 168 ARG A O 1
ATOM 1362 N N . HIS A 1 169 ? 4.833 -16.388 -24.418 1.00 72.75 169 HIS A N 1
ATOM 1363 C CA . HIS A 1 169 ? 3.780 -17.230 -23.849 1.00 72.75 169 HIS A CA 1
ATOM 1364 C C . HIS A 1 169 ? 4.188 -17.850 -22.499 1.00 72.75 169 HIS A C 1
ATOM 1366 O O . HIS A 1 169 ? 3.327 -18.187 -21.690 1.00 72.75 169 HIS A O 1
ATOM 1372 N N . LEU A 1 170 ? 5.494 -17.932 -22.229 1.00 68.69 170 LEU A N 1
ATOM 1373 C CA . LEU A 1 170 ? 6.075 -18.458 -20.997 1.00 68.69 170 LEU A CA 1
ATOM 1374 C C . LEU A 1 170 ? 6.357 -17.356 -19.979 1.00 68.69 170 LEU A C 1
ATOM 1376 O O . LEU A 1 170 ? 6.325 -17.626 -18.787 1.00 68.69 170 LEU A O 1
ATOM 1380 N N . THR A 1 171 ? 6.592 -16.113 -20.407 1.00 66.88 171 THR A N 1
ATOM 1381 C CA . THR A 1 171 ? 6.921 -15.007 -19.493 1.00 66.88 171 THR A CA 1
ATOM 1382 C C . THR A 1 171 ? 5.699 -14.461 -18.757 1.00 66.88 171 THR A C 1
ATOM 1384 O O . THR A 1 171 ? 5.800 -14.105 -17.583 1.00 66.88 171 THR A O 1
ATOM 1387 N N . MET A 1 172 ? 4.526 -14.444 -19.398 1.00 66.44 172 MET A N 1
ATOM 1388 C CA . MET A 1 172 ? 3.301 -13.894 -18.800 1.00 66.44 172 MET A CA 1
ATOM 1389 C C . MET A 1 172 ? 2.807 -14.665 -17.561 1.00 66.44 172 MET A C 1
ATOM 1391 O O . MET A 1 172 ? 2.517 -14.017 -16.553 1.00 66.44 172 MET A O 1
ATOM 1395 N N . PRO A 1 173 ? 2.748 -16.012 -17.550 1.00 69.00 173 PRO A N 1
ATOM 1396 C CA . PRO A 1 173 ? 2.368 -16.757 -16.350 1.00 69.00 173 PRO A CA 1
ATOM 1397 C C . PRO A 1 173 ? 3.338 -16.557 -15.182 1.00 69.00 173 PRO A C 1
ATOM 1399 O O . PRO A 1 173 ? 2.886 -16.482 -14.043 1.00 69.00 173 PRO A O 1
ATOM 1402 N N . LEU A 1 174 ? 4.645 -16.409 -15.450 1.00 71.19 174 LEU A N 1
ATOM 1403 C CA . LEU A 1 174 ? 5.671 -16.217 -14.413 1.00 71.19 174 LEU A CA 1
ATOM 1404 C C . LEU A 1 174 ? 5.417 -14.954 -13.584 1.00 71.19 174 LEU A C 1
ATOM 1406 O O . LEU A 1 174 ? 5.553 -14.975 -12.363 1.00 71.19 174 LEU A O 1
ATOM 1410 N N . LEU A 1 175 ? 4.984 -13.868 -14.229 1.00 70.00 175 LEU A N 1
ATOM 1411 C CA . LEU A 1 175 ? 4.691 -12.595 -13.564 1.00 70.00 175 LEU A CA 1
ATOM 1412 C C . LEU A 1 175 ? 3.417 -12.640 -12.701 1.00 70.00 175 LEU A C 1
ATOM 1414 O O . LEU A 1 175 ? 3.226 -11.778 -11.839 1.00 70.00 175 LEU A O 1
ATOM 1418 N N . LEU A 1 176 ? 2.550 -13.635 -12.911 1.00 68.56 176 LEU A N 1
ATOM 1419 C CA . LEU A 1 176 ? 1.301 -13.814 -12.166 1.00 68.56 176 LEU A CA 1
ATOM 1420 C C . LEU A 1 176 ? 1.441 -14.731 -10.945 1.00 68.56 176 LEU A C 1
ATOM 1422 O O . LEU A 1 176 ? 0.499 -14.814 -10.153 1.00 68.56 176 LEU A O 1
ATOM 1426 N N . LEU A 1 177 ? 2.586 -15.399 -10.783 1.00 71.44 177 LEU A N 1
ATOM 1427 C CA . LEU A 1 177 ? 2.837 -16.302 -9.664 1.00 71.44 177 LEU A CA 1
ATOM 1428 C C . LEU A 1 177 ? 2.954 -15.548 -8.343 1.00 71.44 177 LEU A C 1
ATOM 1430 O O . LEU A 1 177 ? 3.456 -14.429 -8.291 1.00 71.44 177 LEU A O 1
ATOM 1434 N N . ASP A 1 178 ? 2.556 -16.202 -7.253 1.00 67.88 178 ASP A N 1
ATOM 1435 C CA . ASP A 1 178 ? 2.696 -15.654 -5.898 1.00 67.88 178 ASP A CA 1
ATOM 1436 C C . ASP A 1 178 ? 4.156 -15.660 -5.412 1.00 67.88 178 ASP A C 1
ATOM 1438 O O . ASP A 1 178 ? 4.520 -14.908 -4.506 1.00 67.88 178 ASP A O 1
ATOM 1442 N N . LYS A 1 179 ? 5.005 -16.486 -6.037 1.00 68.38 179 LYS A N 1
ATOM 1443 C CA . LYS A 1 179 ? 6.456 -16.540 -5.834 1.00 68.38 179 LYS A CA 1
ATOM 1444 C C . LYS A 1 179 ? 7.164 -16.715 -7.170 1.00 68.38 179 LYS A C 1
ATOM 1446 O O . LYS A 1 179 ? 6.729 -17.508 -8.000 1.00 68.38 179 LYS A O 1
ATOM 1451 N N . LEU A 1 180 ? 8.261 -15.991 -7.342 1.00 67.62 180 LEU A N 1
ATOM 1452 C CA . LEU A 1 180 ? 9.134 -16.094 -8.502 1.00 67.62 180 LEU A CA 1
ATOM 1453 C C . LEU A 1 180 ? 10.423 -16.768 -8.028 1.00 67.62 180 LEU A C 1
ATOM 1455 O O . LEU A 1 180 ? 11.305 -16.107 -7.490 1.00 67.62 180 LEU A O 1
ATOM 1459 N N . ASP A 1 181 ? 10.473 -18.094 -8.134 1.00 65.25 181 ASP A N 1
ATOM 1460 C CA . ASP A 1 181 ? 11.636 -18.890 -7.742 1.00 65.25 181 ASP A CA 1
ATOM 1461 C C . ASP A 1 181 ? 12.250 -19.607 -8.953 1.00 65.25 181 ASP A C 1
ATOM 1463 O O . ASP A 1 181 ? 11.633 -19.756 -10.012 1.00 65.25 181 ASP A O 1
ATOM 1467 N N . LYS A 1 182 ? 13.493 -20.072 -8.798 1.00 54.66 182 LYS A N 1
ATOM 1468 C CA . LYS A 1 182 ? 14.222 -20.750 -9.882 1.00 54.66 182 LYS A CA 1
ATOM 1469 C C . LYS A 1 182 ? 13.565 -22.061 -10.312 1.00 54.66 182 LYS A C 1
ATOM 1471 O O . LYS A 1 182 ? 13.770 -22.486 -11.442 1.00 54.66 182 LYS A O 1
ATOM 1476 N N . ARG A 1 183 ? 12.763 -22.693 -9.447 1.00 52.44 183 ARG A N 1
ATOM 1477 C CA . ARG A 1 183 ? 12.106 -23.980 -9.730 1.00 52.44 183 ARG A CA 1
ATOM 1478 C C . ARG A 1 183 ? 10.984 -23.824 -10.742 1.00 52.44 183 ARG A C 1
ATOM 1480 O O . ARG A 1 183 ? 10.640 -24.784 -11.423 1.00 52.44 183 ARG A O 1
ATOM 1487 N N . VAL A 1 184 ? 10.450 -22.612 -10.884 1.00 50.84 184 VAL A N 1
ATOM 1488 C CA . VAL A 1 184 ? 9.524 -22.275 -11.966 1.00 50.84 184 VAL A CA 1
ATOM 1489 C C . VAL A 1 184 ? 10.219 -22.307 -13.337 1.00 50.84 184 VAL A C 1
ATOM 1491 O O . VAL A 1 184 ? 9.595 -22.661 -14.334 1.00 50.84 184 VAL A O 1
ATOM 1494 N N . ALA A 1 185 ? 11.517 -21.993 -13.384 1.00 44.34 185 ALA A N 1
ATOM 1495 C CA . ALA A 1 185 ? 12.349 -22.072 -14.585 1.00 44.34 185 ALA A CA 1
ATOM 1496 C C . ALA A 1 185 ? 13.063 -23.431 -14.748 1.00 44.34 185 ALA A C 1
ATOM 1498 O O . ALA A 1 185 ? 13.708 -23.665 -15.770 1.00 44.34 185 ALA A O 1
ATOM 1499 N N . GLU A 1 186 ? 12.962 -24.338 -13.768 1.00 38.03 186 GLU A N 1
ATOM 1500 C CA . GLU A 1 186 ? 13.560 -25.668 -13.858 1.00 38.03 186 GLU A CA 1
ATOM 1501 C C . GLU A 1 186 ? 12.666 -26.624 -14.675 1.00 38.03 186 GLU A C 1
ATOM 1503 O O . GLU A 1 186 ? 11.478 -26.800 -14.372 1.00 38.03 186 GLU A O 1
ATOM 1508 N N . PRO A 1 187 ? 13.223 -27.318 -15.686 1.00 38.19 187 PRO A N 1
ATOM 1509 C CA . PRO A 1 187 ? 12.500 -28.287 -16.504 1.00 38.19 187 PRO A CA 1
ATOM 1510 C C . PRO A 1 187 ? 12.222 -29.567 -15.700 1.00 38.19 187 PRO A C 1
ATOM 1512 O O . PRO A 1 187 ? 12.853 -30.612 -15.872 1.00 38.19 187 PRO A O 1
ATOM 1515 N N . GLY A 1 188 ? 11.257 -29.514 -14.786 1.00 39.53 188 GLY A N 1
ATOM 1516 C CA . GLY A 1 188 ? 10.936 -30.624 -13.886 1.00 39.53 188 GLY A CA 1
ATOM 1517 C C . GLY A 1 188 ? 9.467 -30.726 -13.506 1.00 39.53 188 GLY A C 1
ATOM 1518 O O . GLY A 1 188 ? 8.947 -31.837 -13.447 1.00 39.53 188 GLY A O 1
ATOM 1519 N N . GLN A 1 189 ? 8.777 -29.597 -13.321 1.00 40.69 189 GLN A N 1
ATOM 1520 C CA . GLN A 1 189 ? 7.403 -29.604 -12.798 1.00 40.69 189 GLN A CA 1
ATOM 1521 C C . GLN A 1 189 ? 6.326 -29.151 -13.802 1.00 40.69 189 GLN A C 1
ATOM 1523 O O . GLN A 1 189 ? 5.153 -29.439 -13.590 1.00 40.69 189 GLN A O 1
ATOM 1528 N N . GLY A 1 190 ? 6.718 -28.573 -14.947 1.00 40.97 190 GLY A N 1
ATOM 1529 C CA . GLY A 1 190 ? 5.842 -28.247 -16.091 1.00 40.97 190 GLY A CA 1
ATOM 1530 C C . GLY A 1 190 ? 6.091 -29.103 -17.345 1.00 40.97 190 GLY A C 1
ATOM 1531 O O . GLY A 1 190 ? 5.813 -28.684 -18.465 1.00 40.97 190 GLY A O 1
ATOM 1532 N N . ARG A 1 191 ? 6.686 -30.291 -17.184 1.00 38.12 191 ARG A N 1
ATOM 1533 C CA . ARG A 1 191 ? 7.413 -31.044 -18.227 1.00 38.12 191 ARG A CA 1
ATOM 1534 C C . ARG A 1 191 ? 6.557 -31.720 -19.324 1.00 38.12 191 ARG A C 1
ATOM 1536 O O . ARG A 1 191 ? 6.971 -32.749 -19.845 1.00 38.12 191 ARG A O 1
ATOM 1543 N N . ARG A 1 192 ? 5.383 -31.197 -19.698 1.00 33.97 192 ARG A N 1
ATOM 1544 C CA . ARG A 1 192 ? 4.626 -31.727 -20.857 1.00 33.97 192 ARG A CA 1
ATOM 1545 C C . ARG A 1 192 ? 4.647 -30.862 -22.113 1.00 33.97 192 ARG A C 1
ATOM 1547 O O . ARG A 1 192 ? 4.325 -31.393 -23.166 1.00 33.97 192 ARG A O 1
ATOM 1554 N N . GLU A 1 193 ? 5.100 -29.613 -22.042 1.00 37.09 193 GLU A N 1
ATOM 1555 C CA . GLU A 1 193 ? 5.059 -28.712 -23.211 1.00 37.09 193 GLU A CA 1
ATOM 1556 C C . GLU A 1 193 ? 6.443 -28.246 -23.696 1.00 37.09 193 GLU A C 1
ATOM 1558 O O . GLU A 1 193 ? 6.578 -27.789 -24.823 1.00 37.09 193 GLU A O 1
ATOM 1563 N N . TRP A 1 194 ? 7.505 -28.459 -22.913 1.00 41.44 194 TRP A N 1
ATOM 1564 C CA . TRP A 1 194 ? 8.859 -28.001 -23.262 1.00 41.44 194 TRP A CA 1
ATOM 1565 C C . TRP A 1 194 ? 9.620 -28.908 -24.247 1.00 41.44 194 TRP A C 1
ATOM 1567 O O . TRP A 1 194 ? 10.627 -28.483 -24.798 1.00 41.44 194 TRP A O 1
ATOM 1577 N N . ILE A 1 195 ? 9.159 -30.140 -24.505 1.00 38.00 195 ILE A N 1
ATOM 1578 C CA . ILE A 1 195 ? 9.873 -31.129 -25.349 1.00 38.00 195 ILE A CA 1
ATOM 1579 C C . ILE A 1 195 ? 9.148 -31.369 -26.685 1.00 38.00 195 ILE A C 1
ATOM 1581 O O . ILE A 1 195 ? 9.073 -32.491 -27.171 1.00 38.00 195 ILE A O 1
ATOM 1585 N N . GLN A 1 196 ? 8.568 -30.335 -27.294 1.00 36.97 196 GLN A N 1
ATOM 1586 C CA . GLN A 1 196 ? 8.144 -30.427 -28.703 1.00 36.97 196 GLN A CA 1
ATOM 1587 C C . GLN A 1 196 ? 8.826 -29.411 -29.631 1.00 36.97 196 GLN A C 1
ATOM 1589 O O . GLN A 1 196 ? 8.538 -29.408 -30.822 1.00 36.97 196 GLN A O 1
ATOM 1594 N N . GLY A 1 197 ? 9.770 -28.602 -29.129 1.00 38.34 197 GLY A N 1
ATOM 1595 C CA . GLY A 1 197 ? 10.526 -27.640 -29.947 1.00 38.34 197 GLY A CA 1
ATOM 1596 C C . GLY A 1 197 ? 12.016 -27.949 -30.151 1.00 38.34 197 GLY A C 1
ATOM 1597 O O . GLY A 1 197 ? 12.625 -27.384 -31.053 1.00 38.34 197 GLY A O 1
ATOM 1598 N N . GLU A 1 198 ? 12.618 -28.838 -29.353 1.00 40.75 198 GLU A N 1
ATOM 1599 C CA . GLU A 1 198 ? 14.079 -29.058 -29.323 1.00 40.75 198 GLU A CA 1
ATOM 1600 C C . GLU A 1 198 ? 14.532 -30.379 -29.975 1.00 40.75 198 GLU A C 1
ATOM 1602 O O . GLU A 1 198 ? 15.410 -31.074 -29.474 1.00 40.75 198 GLU A O 1
ATOM 1607 N N . GLU A 1 199 ? 13.980 -30.723 -31.139 1.00 38.94 199 GLU A N 1
ATOM 1608 C CA . GLU A 1 199 ? 14.561 -31.753 -32.017 1.00 38.94 199 GLU A CA 1
ATOM 1609 C C . GLU A 1 199 ? 14.935 -31.164 -33.382 1.00 38.94 199 GLU A C 1
ATOM 1611 O O . GLU A 1 199 ? 14.374 -31.555 -34.398 1.00 38.94 199 GLU A O 1
ATOM 1616 N N . ALA A 1 200 ? 15.879 -30.215 -33.445 1.00 39.03 200 ALA A N 1
ATOM 1617 C CA . ALA A 1 200 ? 16.530 -29.889 -34.724 1.00 39.03 200 ALA A CA 1
ATOM 1618 C C . ALA A 1 200 ? 17.848 -29.100 -34.632 1.00 39.03 200 ALA A C 1
ATOM 1620 O O . ALA A 1 200 ? 18.155 -28.369 -35.564 1.00 39.03 200 ALA A O 1
ATOM 1621 N N . ILE A 1 201 ? 18.675 -29.226 -33.590 1.00 35.47 201 ILE A N 1
ATOM 1622 C CA . ILE A 1 201 ? 20.084 -28.803 -33.724 1.00 35.47 201 ILE A CA 1
ATOM 1623 C C . ILE A 1 201 ? 20.975 -29.891 -33.136 1.00 35.47 201 ILE A C 1
ATOM 1625 O O . ILE A 1 201 ? 21.287 -29.929 -31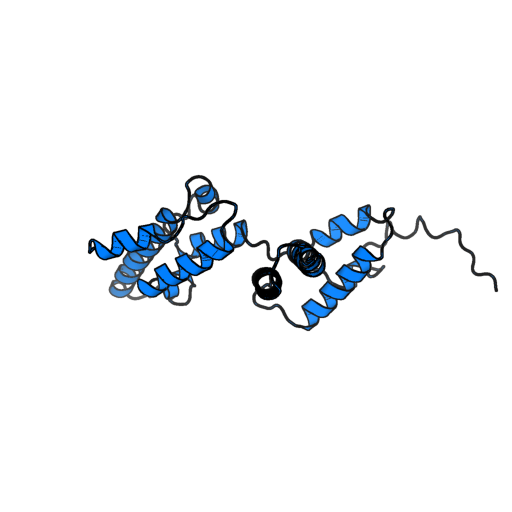.950 1.00 35.47 201 ILE A O 1
ATOM 1629 N N . GLN A 1 202 ? 21.318 -30.831 -34.017 1.00 35.03 202 GLN A N 1
ATOM 1630 C CA . GLN A 1 202 ? 22.334 -31.847 -33.801 1.00 35.03 202 GLN A CA 1
ATOM 1631 C C . GLN A 1 202 ? 23.644 -31.193 -33.360 1.00 35.03 202 GLN A C 1
ATOM 1633 O O . GLN A 1 202 ? 24.238 -30.410 -34.098 1.00 35.03 202 GLN A O 1
ATOM 1638 N N . TRP A 1 203 ? 24.137 -31.615 -32.203 1.00 32.53 203 TRP A N 1
ATOM 1639 C CA . TRP A 1 203 ? 25.560 -31.606 -31.912 1.00 32.53 203 TRP A CA 1
ATOM 1640 C C . TRP A 1 203 ? 26.280 -32.457 -32.968 1.00 32.53 203 TRP A C 1
ATOM 1642 O O . TRP A 1 203 ? 26.115 -33.678 -33.007 1.00 32.53 203 TRP A O 1
ATOM 1652 N N . ARG A 1 204 ? 27.068 -31.820 -33.834 1.00 30.06 204 ARG A N 1
ATOM 1653 C CA . ARG A 1 204 ? 28.218 -32.449 -34.488 1.00 30.06 204 ARG A CA 1
ATOM 1654 C C . ARG A 1 204 ? 29.413 -31.510 -34.360 1.00 30.06 204 ARG A C 1
ATOM 1656 O O . ARG A 1 204 ? 29.252 -30.303 -34.499 1.00 30.06 204 ARG A O 1
ATOM 1663 N N . GLU A 1 205 ? 30.519 -32.156 -34.011 1.00 36.59 205 GLU A N 1
ATOM 1664 C CA . GLU A 1 205 ? 31.885 -31.702 -33.703 1.00 36.59 205 GLU A CA 1
ATOM 1665 C C . GLU A 1 205 ? 32.396 -30.458 -34.439 1.00 36.59 205 GLU A C 1
ATOM 1667 O O . GLU A 1 205 ? 32.158 -30.336 -35.663 1.00 36.59 205 GLU A O 1
#

Radius of gyration: 23.36 Å; chains: 1; bounding box: 51×57×66 Å

Secondary structure (DSSP, 8-state):
--HHHHHHHTTSPPB-TT-HHHHHHHHHHHHHHTT-HHHHTT-SPPPSSHHHHHHHHHHHHHHHHHHHHTB-TTGGGGGTT-TT-HHHHHHHHHHHH---SHHHHHHHHHHHHH----TT--HHHHHHHHHHHHHHHHHTS-TT--HHHHHHHHHHHHHHHHS-GGGHHHHHHHHHSS---GGGSSTTSSTTSTTSS--S-----

Sequence (205 aa):
MSTSDNNLVAKVKPLSNSNYTEWCGEMKAWLMRNGLWRLVSGKEPKPSEAKEVEKWEIKSEKAAGEIYLLVESDQRVHFRGHEEDPIKMWSLLEAAHLSKKPGARFNAYDDLFSIRKQDDESLVDLGTRIEKAMQAIQNLRPADFKIETLDEELQCMALIRALPEDYRHLTMPLLLLDKLDKRVAEPGQGRREWIQGEEAIQWRE